Protein AF-0000000084341636 (afdb_homodimer)

Solvent-accessible surface area (backbone atoms only — not comparable to full-atom values): 17382 Å² total; per-residue (Å²): 127,76,69,75,41,79,41,68,61,58,56,62,26,44,69,12,47,54,37,17,48,53,16,35,51,41,24,74,75,69,64,48,57,44,67,53,34,44,51,48,32,39,53,54,23,51,49,64,70,45,59,73,85,56,40,53,41,34,34,30,27,45,88,88,36,81,36,29,36,34,31,28,32,58,41,64,91,89,33,83,44,26,29,28,52,42,69,72,46,62,36,81,90,48,58,94,72,56,51,68,58,53,50,50,50,53,45,52,50,48,40,55,73,69,61,38,80,42,73,44,73,79,72,71,70,81,49,60,76,53,49,60,61,38,46,76,70,68,53,72,91,82,78,85,71,81,66,77,77,67,74,74,127,128,75,70,73,40,77,39,67,62,59,56,62,26,47,69,14,48,53,38,16,49,53,16,35,51,40,25,74,75,69,65,47,57,44,67,53,36,44,51,48,32,39,52,56,25,52,49,66,69,44,59,72,86,56,40,52,41,36,34,29,27,44,87,88,37,80,36,30,35,32,30,29,32,58,42,62,91,88,35,86,46,26,29,28,52,42,68,72,46,62,38,79,90,48,56,93,72,57,52,67,57,53,50,51,52,53,44,52,51,48,42,55,72,67,60,37,78,43,73,44,73,79,73,69,70,82,48,59,75,54,49,60,63,38,47,77,70,68,53,71,92,82,78,84,70,79,69,77,78,68,74,75,127

Sequence (306 aa):
MGDVQIREWGAPGDLGWVLKSHGELYAAEYGFDHSFEQSVSRTIAGFAQADPARRRGWIAELDGRRIGSIACPPSDIGEDEVAQLRLLLLHPDARGIGLGGRLVDTCLAFARETGFRRIRLFTVDVLTAARALYERRGFTLTHQAPHAGSARRMGDVQIREWGAPGDLGWVLKSHGELYAAEYGFDHSFEQSVSRTIAGFAQADPARRRGWIAELDGRRIGSIACPPSDIGEDEVAQLRLLLLHPDARGIGLGGRLVDTCLAFARETGFRRIRLFTVDVLTAARALYERRGFTLTHQAPHAGSARR

InterPro domains:
  IPR000182 GNAT domain [PF00583] (46-139)
  IPR000182 GNAT domain [PS51186] (15-153)
  IPR016181 Acyl-CoA N-acyltransferase [SSF55729] (5-147)
  IPR050769 N-acetyltransferase, camello-type [PTHR13947] (26-147)

Organism: Pseudonocardia thermophila (NCBI:txid1848)

Foldseek 3Di:
DFDWDKDWDDDPCRLVCLLVCCQPVCCVPPVDHPVVSVVSVVVSVVQVPADPLAKIKIFTDGPNHTFWIWIWHADDPPQRLEIEIDSTDGHPVRPPPCVSLVRVVVNVVSSVVSRRPYYDYDDPPPPVVVVVSVVVVPDDDDDDDHPPPPPDD/DFDKDKDWDDDPCRLVCLLVCCQVVCCVPPVDHPVVSVVSVVVSVVLVVADPLAKIKIFTDGPNHTFWIWIWHADDPPQRLEIEIDSTDGHPVRPPPCVSLVRVVVNVVSSVVSRRPYYDYDDPVPPVVVVVSVVVVPDDDDDDDHPPPPPDD

Secondary structure (DSSP, 8-state):
-PPPEEEES-STTHHHHHHHHHHHHHHHHH---HHHHHHHHHHHHHHHHS-GGG-EEEEEEETTEEEEEEEEPBPSTT-TTEEEEEEEEE-GGGTTSSHHHHHHHHHHHHHHHHT-SEEEE---TT-HHHHHHHHTTT---------TT----/-PPPEEEES-STTHHHHHHHHHHHHHHHHH---HHHHHHHHHHHHHHHHS-GGG-EEEEEEETTEEEEEEEEPBPSTT-TTEEEEEEEEE-GGGTTSSHHHHHHHHHHHHHHHHT-SEEEE---TT-HHHHHHHHTTT---------TT----

pLDDT: mean 85.38, std 16.87, range [21.94, 98.5]

Structure (mmCIF, N/CA/C/O backbone):
data_AF-0000000084341636-model_v1
#
loop_
_entity.id
_entity.type
_entity.pdbx_description
1 polymer 'Acetyltransferase (GNAT) family protein'
#
loop_
_atom_site.group_PDB
_atom_site.id
_atom_site.type_symbol
_atom_site.label_atom_id
_atom_site.label_alt_id
_atom_site.label_comp_id
_atom_site.label_asym_id
_atom_site.label_entity_id
_atom_site.label_seq_id
_atom_site.pdbx_PDB_ins_code
_atom_site.Cartn_x
_atom_site.Cartn_y
_atom_site.Cartn_z
_atom_site.occupancy
_atom_site.B_iso_or_equiv
_atom_site.auth_seq_id
_atom_site.auth_comp_id
_atom_site.auth_asym_id
_atom_site.auth_atom_id
_atom_site.pdbx_PDB_model_num
ATOM 1 N N . MET A 1 1 ? 3.547 -28.578 12.609 1 48 1 MET A N 1
ATOM 2 C CA . MET A 1 1 ? 3.943 -27.594 11.602 1 48 1 MET A CA 1
ATOM 3 C C . MET A 1 1 ? 2.723 -26.953 10.961 1 48 1 MET A C 1
ATOM 5 O O . MET A 1 1 ? 1.869 -27.656 10.406 1 48 1 MET A O 1
ATOM 9 N N . GLY A 1 2 ? 2.178 -25.906 11.461 1 66.88 2 GLY A N 1
ATOM 10 C CA . GLY A 1 2 ? 0.819 -25.562 11.086 1 66.88 2 GLY A CA 1
ATOM 11 C C . GLY A 1 2 ? 0.628 -25.453 9.578 1 66.88 2 GLY A C 1
ATOM 12 O O . GLY A 1 2 ? 1.604 -25.391 8.828 1 66.88 2 GLY A O 1
ATOM 13 N N . ASP A 1 3 ? -0.397 -25.812 9.047 1 87.56 3 ASP A N 1
ATOM 14 C CA . ASP A 1 3 ? -0.676 -25.891 7.613 1 87.56 3 ASP A CA 1
ATOM 15 C C . ASP A 1 3 ? -0.861 -24.5 7.012 1 87.56 3 ASP A C 1
ATOM 17 O O . ASP A 1 3 ? -1.537 -23.656 7.598 1 87.56 3 ASP A O 1
ATOM 21 N N . VAL A 1 4 ? -0.028 -24.188 6 1 94 4 VAL A N 1
ATOM 22 C CA . VAL A 1 4 ? -0.153 -22.938 5.266 1 94 4 VAL A CA 1
ATOM 23 C C . VAL A 1 4 ? -1.518 -22.859 4.582 1 94 4 VAL A C 1
ATOM 25 O O . VAL A 1 4 ? -1.936 -23.828 3.926 1 94 4 VAL A O 1
ATOM 28 N N . GLN A 1 5 ? -2.268 -21.828 4.871 1 96.44 5 GLN A N 1
ATOM 29 C CA . GLN A 1 5 ? -3.549 -21.578 4.219 1 96.44 5 GLN A CA 1
ATOM 30 C C . GLN A 1 5 ? -3.426 -20.469 3.174 1 96.44 5 GLN A C 1
ATOM 32 O O . GLN A 1 5 ? -2.775 -19.453 3.416 1 96.44 5 GLN A O 1
ATOM 37 N N . ILE A 1 6 ? -3.945 -20.75 1.989 1 97.81 6 ILE A N 1
ATOM 38 C CA . ILE A 1 6 ? -4.031 -19.719 0.962 1 97.81 6 ILE A CA 1
ATOM 39 C C . ILE A 1 6 ? -5.457 -19.172 0.898 1 97.81 6 ILE A C 1
ATOM 41 O O . ILE A 1 6 ? -6.402 -19.906 0.618 1 97.81 6 ILE A O 1
ATOM 45 N N . ARG A 1 7 ? -5.629 -17.922 1.2 1 97.88 7 ARG A N 1
ATOM 46 C CA . ARG A 1 7 ? -6.941 -17.297 1.195 1 97.88 7 ARG A CA 1
ATOM 47 C C . ARG A 1 7 ? -6.945 -16.047 0.311 1 97.88 7 ARG A C 1
ATOM 49 O O . ARG A 1 7 ? -5.898 -15.438 0.091 1 97.88 7 ARG A O 1
ATOM 56 N N . GLU A 1 8 ? -8.109 -15.703 -0.148 1 97.25 8 GLU A N 1
ATOM 57 C CA . GLU A 1 8 ? -8.234 -14.453 -0.879 1 97.25 8 GLU A CA 1
ATOM 58 C C . GLU A 1 8 ? -8.008 -13.25 0.039 1 97.25 8 GLU A C 1
ATOM 60 O O . GLU A 1 8 ? -8.344 -13.297 1.224 1 97.25 8 GLU A O 1
ATOM 65 N N . TRP A 1 9 ? -7.395 -12.227 -0.579 1 93.31 9 TRP A N 1
ATOM 66 C CA . TRP A 1 9 ? -7.227 -11.039 0.257 1 93.31 9 TRP A CA 1
ATOM 67 C C . TRP A 1 9 ? -8.57 -10.383 0.544 1 93.31 9 TRP A C 1
ATOM 69 O O . TRP A 1 9 ? -9.461 -10.375 -0.31 1 93.31 9 TRP A O 1
ATOM 79 N N . GLY A 1 10 ? -8.68 -9.844 1.823 1 92.56 10 GLY A N 1
ATOM 80 C CA . GLY A 1 10 ? -9.922 -9.227 2.271 1 92.56 10 GLY A CA 1
ATOM 81 C C . GLY A 1 10 ? -9.883 -8.812 3.73 1 92.56 10 GLY A C 1
ATOM 82 O O . GLY A 1 10 ? -10.727 -8.031 4.18 1 92.56 10 GLY A O 1
ATOM 83 N N . ALA A 1 11 ? -8.922 -9.328 4.434 1 95.81 11 ALA A N 1
ATOM 84 C CA . ALA A 1 11 ? -8.773 -8.93 5.828 1 95.81 11 ALA A CA 1
ATOM 85 C C . ALA A 1 11 ? -8.086 -7.566 5.934 1 95.81 11 ALA A C 1
ATOM 87 O O . ALA A 1 11 ? -7.203 -7.246 5.133 1 95.81 11 ALA A O 1
ATOM 88 N N . PRO A 1 12 ? -8.438 -6.844 6.922 1 96.88 12 PRO A N 1
ATOM 89 C CA . PRO A 1 12 ? -7.75 -5.566 7.129 1 96.88 12 PRO A CA 1
ATOM 90 C C . PRO A 1 12 ? -6.234 -5.727 7.223 1 96.88 12 PRO A C 1
ATOM 92 O O . PRO A 1 12 ? -5.742 -6.574 7.969 1 96.88 12 PRO A O 1
ATOM 95 N N . GLY A 1 13 ? -5.539 -4.93 6.453 1 97.75 13 GLY A N 1
ATOM 96 C CA . GLY A 1 13 ? -4.086 -4.945 6.504 1 97.75 13 GLY A CA 1
ATOM 97 C C . GLY A 1 13 ? -3.463 -5.809 5.422 1 97.75 13 GLY A C 1
ATOM 98 O O . GLY A 1 13 ? -2.25 -5.762 5.207 1 97.75 13 GLY A O 1
ATOM 99 N N . ASP A 1 14 ? -4.277 -6.613 4.699 1 98.19 14 ASP A N 1
ATOM 100 C CA . ASP A 1 14 ? -3.736 -7.5 3.674 1 98.19 14 ASP A CA 1
ATOM 101 C C . ASP A 1 14 ? -2.98 -6.707 2.609 1 98.19 14 ASP A C 1
ATOM 103 O O . ASP A 1 14 ? -1.831 -7.023 2.293 1 98.19 14 ASP A O 1
ATOM 107 N N . LEU A 1 15 ? -3.584 -5.699 2.039 1 98.19 15 LEU A N 1
ATOM 108 C CA . LEU A 1 15 ? -2.951 -4.922 0.978 1 98.19 15 LEU A CA 1
ATOM 109 C C . LEU A 1 15 ? -1.724 -4.184 1.5 1 98.19 15 LEU A C 1
ATOM 111 O O . LEU A 1 15 ? -0.696 -4.125 0.821 1 98.19 15 LEU A O 1
ATOM 115 N N . GLY A 1 16 ? -1.852 -3.652 2.682 1 98.44 16 GLY A N 1
ATOM 116 C CA . GLY A 1 16 ? -0.717 -2.982 3.297 1 98.44 16 GLY A CA 1
ATOM 117 C C . GLY A 1 16 ? 0.457 -3.91 3.553 1 98.44 16 GLY A C 1
ATOM 118 O O . GLY A 1 16 ? 1.613 -3.518 3.385 1 98.44 16 GLY A O 1
ATOM 119 N N . TRP A 1 17 ? 0.15 -5.09 3.992 1 98.38 17 TRP A N 1
ATOM 120 C CA . TRP A 1 17 ? 1.213 -6.066 4.207 1 98.38 17 TRP A CA 1
ATOM 121 C C . TRP A 1 17 ? 1.932 -6.383 2.898 1 98.38 17 TRP A C 1
ATOM 123 O O . TRP A 1 17 ? 3.16 -6.488 2.867 1 98.38 17 TRP A O 1
ATOM 133 N N . VAL A 1 18 ? 1.17 -6.559 1.854 1 98.06 18 VAL A N 1
ATOM 134 C CA . VAL A 1 18 ? 1.749 -6.844 0.545 1 98.06 18 VAL A CA 1
ATOM 135 C C . VAL A 1 18 ? 2.684 -5.707 0.135 1 98.06 18 VAL A C 1
ATOM 137 O O . VAL A 1 18 ? 3.834 -5.945 -0.243 1 98.06 18 VAL A O 1
ATOM 140 N N . LEU A 1 19 ? 2.201 -4.535 0.244 1 98.44 19 LEU A N 1
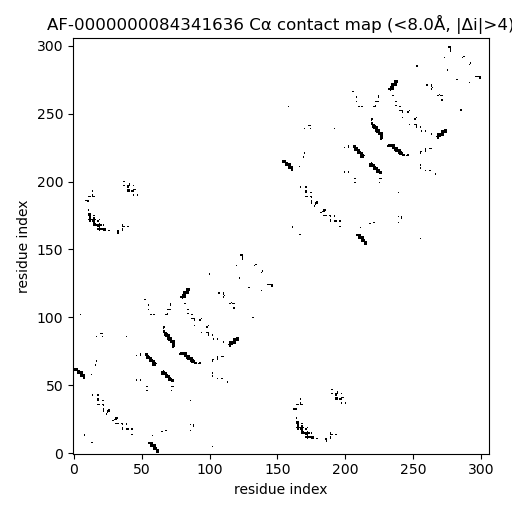ATOM 141 C CA . LEU A 1 19 ? 2.982 -3.369 -0.159 1 98.44 19 LEU A CA 1
ATOM 142 C C . LEU A 1 19 ? 4.23 -3.23 0.705 1 98.44 19 LEU A C 1
ATOM 144 O O . LEU A 1 19 ? 5.336 -3.066 0.183 1 98.44 19 LEU A O 1
ATOM 148 N N . LYS A 1 20 ? 4.086 -3.34 1.976 1 98.5 20 LYS A N 1
ATOM 149 C CA . LYS A 1 20 ? 5.18 -3.174 2.924 1 98.5 20 LYS A CA 1
ATOM 150 C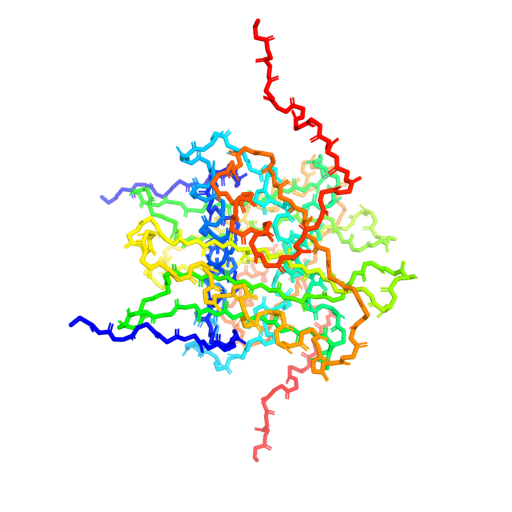 C . LYS A 1 20 ? 6.25 -4.246 2.727 1 98.5 20 LYS A C 1
ATOM 152 O O . LYS A 1 20 ? 7.441 -3.943 2.705 1 98.5 20 LYS A O 1
ATOM 157 N N . SER A 1 21 ? 5.781 -5.453 2.613 1 97.5 21 SER A N 1
ATOM 158 C CA . SER A 1 21 ? 6.707 -6.566 2.459 1 97.5 21 SER A CA 1
ATOM 159 C C . SER A 1 21 ? 7.5 -6.453 1.162 1 97.5 21 SER A C 1
ATOM 161 O O . SER A 1 21 ? 8.703 -6.723 1.139 1 97.5 21 SER A O 1
ATOM 163 N N . HIS A 1 22 ? 6.859 -6.078 0.054 1 96.06 22 HIS A N 1
ATOM 164 C CA . HIS A 1 22 ? 7.586 -5.855 -1.19 1 96.06 22 HIS A CA 1
ATOM 165 C C . HIS A 1 22 ? 8.633 -4.758 -1.029 1 96.06 22 HIS A C 1
ATOM 167 O O . HIS A 1 22 ? 9.781 -4.922 -1.447 1 96.06 22 HIS A O 1
ATOM 173 N N . GLY A 1 23 ? 8.219 -3.652 -0.422 1 96.5 23 GLY A N 1
ATOM 174 C CA . GLY A 1 23 ? 9.156 -2.561 -0.221 1 96.5 23 GLY A CA 1
ATOM 175 C C . GLY A 1 23 ? 10.359 -2.951 0.622 1 96.5 23 GLY A C 1
ATOM 176 O O . GLY A 1 23 ? 11.5 -2.66 0.259 1 96.5 23 GLY A O 1
ATOM 177 N N . GLU A 1 24 ? 10.141 -3.633 1.692 1 97.31 24 GLU A N 1
ATOM 178 C CA . GLU A 1 24 ? 11.188 -3.932 2.66 1 97.31 24 GLU A CA 1
ATOM 179 C C . GLU A 1 24 ? 12.094 -5.055 2.164 1 97.31 24 GLU A C 1
ATOM 181 O O . GLU A 1 24 ? 13.32 -4.945 2.227 1 97.31 24 GLU A O 1
ATOM 186 N N . LEU A 1 25 ? 11.523 -6.121 1.682 1 94.31 25 LEU A N 1
ATOM 187 C CA . LEU A 1 25 ? 12.312 -7.289 1.312 1 94.31 25 LEU A CA 1
ATOM 188 C C . LEU A 1 25 ? 13.133 -7.012 0.056 1 94.31 25 LEU A C 1
ATOM 190 O O . LEU A 1 25 ? 14.289 -7.426 -0.039 1 94.31 25 LEU A O 1
ATOM 194 N N . TYR A 1 26 ? 12.531 -6.305 -0.942 1 92.38 26 TYR A N 1
ATOM 195 C CA . TYR A 1 26 ? 13.258 -6.008 -2.17 1 92.38 26 TYR A CA 1
ATOM 196 C C . TYR A 1 26 ? 14.375 -5.004 -1.913 1 92.38 26 TYR A C 1
ATOM 198 O O . TYR A 1 26 ? 15.43 -5.059 -2.555 1 92.38 26 TYR A O 1
ATOM 206 N N . ALA A 1 27 ? 14.156 -4.125 -0.97 1 94.69 27 ALA A N 1
ATOM 207 C CA . ALA A 1 27 ? 15.242 -3.229 -0.564 1 94.69 27 ALA A CA 1
ATOM 208 C C . ALA A 1 27 ? 16.359 -3.998 0.135 1 94.69 27 ALA A C 1
ATOM 210 O O . ALA A 1 27 ? 17.531 -3.836 -0.198 1 94.69 27 ALA A O 1
ATOM 211 N N . ALA A 1 28 ? 16.031 -4.832 1.049 1 94.62 28 ALA A N 1
ATOM 212 C CA . ALA A 1 28 ? 17 -5.562 1.859 1 94.62 28 ALA A CA 1
ATOM 213 C C . ALA A 1 28 ? 17.781 -6.555 1.01 1 94.62 28 ALA A C 1
ATOM 215 O O . ALA A 1 28 ? 19 -6.727 1.206 1 94.62 28 ALA A O 1
ATOM 216 N N . GLU A 1 29 ? 17.125 -7.156 0.051 1 90.5 29 GLU A N 1
ATOM 217 C CA . GLU A 1 29 ? 17.734 -8.273 -0.661 1 90.5 29 GLU A CA 1
ATOM 218 C C . GLU A 1 29 ? 18.328 -7.824 -1.992 1 90.5 29 GLU A C 1
ATOM 220 O O . GLU A 1 29 ? 19.312 -8.398 -2.465 1 90.5 29 GLU A O 1
ATOM 225 N N . TYR A 1 30 ? 17.703 -6.719 -2.588 1 88.25 30 TYR A N 1
ATOM 226 C CA . TYR A 1 30 ? 18.125 -6.379 -3.943 1 88.25 30 TYR A CA 1
ATOM 227 C C . TYR A 1 30 ? 18.531 -4.914 -4.039 1 88.25 30 TYR A C 1
ATOM 229 O O . TYR A 1 30 ? 18.969 -4.453 -5.098 1 88.25 30 TYR A O 1
ATOM 237 N N . GLY A 1 31 ? 18.344 -4.156 -2.994 1 91.69 31 GLY A N 1
ATOM 238 C CA . GLY A 1 31 ? 18.797 -2.773 -2.959 1 91.69 31 GLY A CA 1
ATOM 239 C C . GLY A 1 31 ? 17.844 -1.823 -3.672 1 91.69 31 GLY A C 1
ATOM 240 O O . GLY A 1 31 ? 18.234 -0.715 -4.043 1 91.69 31 GLY A O 1
ATOM 241 N N . PHE A 1 32 ? 16.625 -2.256 -3.875 1 90.31 32 PHE A N 1
ATOM 242 C CA . PHE A 1 32 ? 15.641 -1.393 -4.52 1 90.31 32 PHE A CA 1
ATOM 243 C C . PHE A 1 32 ? 15.258 -0.231 -3.607 1 90.31 32 PHE A C 1
ATOM 245 O O . PHE A 1 32 ? 15.297 -0.359 -2.381 1 90.31 32 PHE A O 1
ATOM 252 N N . ASP A 1 33 ? 14.906 0.815 -4.234 1 90.81 33 ASP A N 1
ATOM 253 C CA . ASP A 1 33 ? 14.633 2.012 -3.447 1 90.81 33 ASP A CA 1
ATOM 254 C C . ASP A 1 33 ? 13.133 2.275 -3.361 1 90.81 33 ASP A C 1
ATOM 256 O O . ASP A 1 33 ? 12.32 1.414 -3.715 1 90.81 33 ASP A O 1
ATOM 260 N N . HIS A 1 34 ? 12.82 3.4 -2.947 1 91.81 34 HIS A N 1
ATOM 261 C CA . HIS A 1 34 ? 11.445 3.795 -2.658 1 91.81 34 HIS A CA 1
ATOM 262 C C . HIS A 1 34 ? 10.602 3.814 -3.928 1 91.81 34 HIS A C 1
ATOM 264 O O . HIS A 1 34 ? 9.375 3.658 -3.867 1 91.81 34 HIS A O 1
ATOM 270 N N . SER A 1 35 ? 11.242 4.035 -5.035 1 91.75 35 SER A N 1
ATOM 271 C CA . SER A 1 35 ? 10.5 4.086 -6.289 1 91.75 35 SER A CA 1
ATOM 272 C C . SER A 1 35 ? 9.883 2.73 -6.621 1 91.75 35 SER A C 1
ATOM 274 O O . SER A 1 35 ? 8.812 2.66 -7.227 1 91.75 35 SER A O 1
ATOM 276 N N . PHE A 1 36 ? 10.539 1.713 -6.168 1 93.12 36 PHE A N 1
ATOM 277 C CA . PHE A 1 36 ? 9.984 0.381 -6.375 1 93.12 36 PHE A CA 1
ATOM 278 C C . PHE A 1 36 ? 8.695 0.204 -5.582 1 93.12 36 PHE A C 1
ATOM 280 O O . PHE A 1 36 ? 7.688 -0.259 -6.121 1 93.12 36 PHE A O 1
ATOM 287 N N . GLU A 1 37 ? 8.711 0.549 -4.32 1 96.19 37 GLU A N 1
ATOM 288 C CA . GLU A 1 37 ? 7.523 0.46 -3.479 1 96.19 37 GLU A CA 1
ATOM 289 C C . GLU A 1 37 ? 6.383 1.303 -4.043 1 96.19 37 GLU A C 1
ATOM 291 O O . GLU A 1 37 ? 5.219 0.898 -3.992 1 96.19 37 GLU A O 1
ATOM 296 N N . GLN A 1 38 ? 6.723 2.406 -4.637 1 95.44 38 GLN A N 1
ATOM 297 C CA . GLN A 1 38 ? 5.723 3.23 -5.305 1 95.44 38 GLN A CA 1
ATOM 298 C C . GLN A 1 38 ? 5.105 2.492 -6.488 1 95.44 38 GLN A C 1
ATOM 300 O O . GLN A 1 38 ? 3.895 2.566 -6.711 1 95.44 38 GLN A O 1
ATOM 305 N N . SER A 1 39 ? 5.98 1.829 -7.219 1 93.94 39 SER A N 1
ATOM 306 C CA . SER A 1 39 ? 5.477 1.072 -8.359 1 93.94 39 SER A CA 1
ATOM 307 C C . SER A 1 39 ? 4.543 -0.048 -7.91 1 93.94 39 SER A C 1
ATOM 309 O O . SER A 1 39 ? 3.541 -0.329 -8.57 1 93.94 39 SER A O 1
ATOM 311 N N . VAL A 1 40 ? 4.828 -0.649 -6.793 1 95.5 40 VAL A N 1
ATOM 312 C CA . VAL A 1 40 ? 3.982 -1.695 -6.23 1 95.5 40 VAL A CA 1
ATOM 313 C C . VAL A 1 40 ? 2.639 -1.103 -5.805 1 95.5 40 VAL A C 1
ATOM 315 O O . VAL A 1 40 ? 1.591 -1.719 -6.008 1 95.5 40 VAL A O 1
ATOM 318 N N . SER A 1 41 ? 2.67 0.063 -5.23 1 97.25 41 SER A N 1
ATOM 319 C CA . SER A 1 41 ? 1.428 0.718 -4.832 1 97.25 41 SER A CA 1
ATOM 320 C C . SER A 1 41 ? 0.517 0.946 -6.035 1 97.25 41 SER A C 1
ATOM 322 O O . SER A 1 41 ? -0.704 0.813 -5.93 1 97.25 41 SER A O 1
ATOM 324 N N . ARG A 1 42 ? 1.09 1.279 -7.156 1 94.5 42 ARG A N 1
ATOM 325 C CA . ARG A 1 42 ? 0.31 1.47 -8.375 1 94.5 42 ARG A CA 1
ATOM 326 C C . ARG A 1 42 ? -0.323 0.16 -8.828 1 94.5 42 ARG A C 1
ATOM 328 O O . ARG A 1 42 ? -1.468 0.143 -9.289 1 94.5 42 ARG A O 1
ATOM 335 N N . THR A 1 43 ? 0.451 -0.865 -8.711 1 93.75 43 THR A N 1
ATOM 336 C CA . THR A 1 43 ? -0.067 -2.18 -9.078 1 93.75 43 THR A CA 1
ATOM 337 C C . THR A 1 43 ? -1.254 -2.555 -8.188 1 93.75 43 THR A C 1
ATOM 339 O O . THR A 1 43 ? -2.281 -3.02 -8.688 1 93.75 43 THR A O 1
ATOM 342 N N . ILE A 1 44 ? -1.166 -2.309 -6.918 1 96.62 44 ILE A N 1
ATOM 343 C CA . ILE A 1 44 ? -2.225 -2.623 -5.965 1 96.62 44 ILE A CA 1
ATOM 344 C C . ILE A 1 44 ? -3.457 -1.775 -6.262 1 96.62 44 ILE A C 1
ATOM 346 O O . ILE A 1 44 ? -4.582 -2.279 -6.25 1 96.62 44 ILE A O 1
ATOM 350 N N . ALA A 1 45 ? -3.281 -0.521 -6.543 1 95.19 45 ALA A N 1
ATOM 351 C CA . ALA A 1 45 ? -4.391 0.371 -6.863 1 95.19 45 ALA A CA 1
ATOM 352 C C . ALA A 1 45 ? -5.082 -0.057 -8.156 1 95.19 45 ALA A C 1
ATOM 354 O O . ALA A 1 45 ? -6.312 -0.029 -8.25 1 95.19 45 ALA A O 1
ATOM 355 N N . GLY A 1 46 ? -4.297 -0.371 -9.133 1 92.88 46 GLY A N 1
ATOM 356 C CA . GLY A 1 46 ? -4.852 -0.863 -10.383 1 92.88 46 GLY A CA 1
ATOM 357 C C . GLY A 1 46 ? -5.676 -2.125 -10.219 1 92.88 46 GLY A C 1
ATOM 358 O O . GLY A 1 46 ? -6.738 -2.266 -10.828 1 92.88 46 GLY A O 1
ATOM 359 N N . PHE A 1 47 ? -5.18 -2.984 -9.406 1 93.06 47 PHE A N 1
ATOM 360 C CA . PHE A 1 47 ? -5.906 -4.203 -9.07 1 93.06 47 PHE A CA 1
ATOM 361 C C . PHE A 1 47 ? -7.273 -3.875 -8.484 1 93.06 47 PHE A C 1
ATOM 363 O O . PHE A 1 47 ? -8.281 -4.477 -8.859 1 93.06 47 PHE A O 1
ATOM 370 N N . ALA A 1 48 ? -7.301 -2.914 -7.598 1 90.69 48 ALA A N 1
ATOM 371 C CA . ALA A 1 48 ? -8.531 -2.549 -6.898 1 90.69 48 ALA A CA 1
ATOM 372 C C . ALA A 1 48 ? -9.539 -1.927 -7.859 1 90.69 48 ALA A C 1
ATOM 374 O O . ALA A 1 48 ? -10.75 -1.961 -7.605 1 90.69 48 ALA A O 1
ATOM 375 N N . GLN A 1 49 ? -9.086 -1.43 -8.922 1 90.81 49 GLN A N 1
ATOM 376 C CA . GLN A 1 49 ? -9.961 -0.742 -9.875 1 90.81 49 GLN A CA 1
ATOM 377 C C . GLN A 1 49 ? -10.508 -1.71 -10.914 1 90.81 49 GLN A C 1
ATOM 379 O O . GLN A 1 49 ? -11.492 -1.405 -11.594 1 90.81 49 GLN A O 1
ATOM 384 N N . ALA A 1 50 ? -9.867 -2.811 -11.086 1 92 50 ALA A N 1
ATOM 385 C CA . ALA A 1 50 ? -10.266 -3.787 -12.094 1 92 50 ALA A CA 1
ATOM 386 C C . ALA A 1 50 ? -11.602 -4.434 -11.734 1 92 50 ALA A C 1
ATOM 388 O O . ALA A 1 50 ? -12.031 -4.371 -10.578 1 92 50 ALA A O 1
ATOM 389 N N . ASP A 1 51 ? -12.266 -5.008 -12.695 1 92.38 51 ASP A N 1
ATOM 390 C CA . ASP A 1 51 ? -13.516 -5.746 -12.5 1 92.38 51 ASP A CA 1
ATOM 391 C C . ASP A 1 51 ? -13.352 -6.828 -11.438 1 92.38 51 ASP A C 1
ATOM 393 O O . ASP A 1 51 ? -12.516 -7.723 -11.578 1 92.38 51 ASP A O 1
ATOM 397 N N . PRO A 1 52 ? -14.156 -6.719 -10.398 1 92.75 52 PRO A N 1
ATOM 398 C CA . PRO A 1 52 ? -14.008 -7.68 -9.297 1 92.75 52 PRO A CA 1
ATOM 399 C C . PRO A 1 52 ? -14.211 -9.125 -9.75 1 92.75 52 PRO A C 1
ATOM 401 O O . PRO A 1 52 ? -13.719 -10.055 -9.102 1 92.75 52 PRO A O 1
ATOM 404 N N . ALA A 1 53 ? -14.875 -9.32 -10.805 1 94.25 53 ALA A N 1
ATOM 405 C CA . ALA A 1 53 ? -15.102 -10.672 -11.32 1 94.25 53 ALA A CA 1
ATOM 406 C C . ALA A 1 53 ? -13.867 -11.188 -12.055 1 94.25 53 ALA A C 1
ATOM 408 O O . ALA A 1 53 ? -13.758 -12.391 -12.32 1 94.25 53 ALA A O 1
ATOM 409 N N . ARG A 1 54 ? -12.992 -10.32 -12.367 1 95 54 ARG A N 1
ATOM 410 C CA . ARG A 1 54 ? -11.891 -10.711 -13.242 1 95 54 ARG A CA 1
ATOM 411 C C . ARG A 1 54 ? -10.547 -10.516 -12.547 1 95 54 ARG A C 1
ATOM 413 O O . ARG A 1 54 ? -9.5 -10.477 -13.203 1 95 54 ARG A O 1
ATOM 420 N N . ARG A 1 55 ? -10.586 -10.281 -11.281 1 95.44 55 ARG A N 1
ATOM 421 C CA . ARG A 1 55 ? -9.359 -10.141 -10.5 1 95.44 55 ARG A CA 1
ATOM 422 C C . ARG A 1 55 ? -9.453 -10.898 -9.188 1 95.44 55 ARG A C 1
ATOM 424 O O . ARG A 1 55 ? -10.523 -10.977 -8.578 1 95.44 55 ARG A O 1
ATOM 431 N N . ARG A 1 56 ? -8.297 -11.508 -8.781 1 97.25 56 ARG A N 1
ATOM 432 C CA . ARG A 1 56 ? -8.219 -12.141 -7.469 1 97.25 56 ARG A CA 1
ATOM 433 C C . ARG A 1 56 ? -6.805 -12.055 -6.906 1 97.25 56 ARG A C 1
ATOM 435 O O . ARG A 1 56 ? -5.828 -12.102 -7.656 1 97.25 56 ARG A O 1
ATOM 442 N N . GLY A 1 57 ? -6.707 -11.789 -5.691 1 97.75 57 GLY A N 1
ATOM 443 C CA . GLY A 1 57 ? -5.457 -11.844 -4.949 1 97.75 57 GLY A CA 1
ATOM 444 C C . GLY A 1 57 ? -5.512 -12.781 -3.758 1 97.75 57 GLY A C 1
ATOM 445 O O . GLY A 1 57 ? -6.582 -13.008 -3.186 1 97.75 57 GLY A O 1
ATOM 446 N N . TRP A 1 58 ? -4.371 -13.297 -3.375 1 98.38 58 TRP A N 1
ATOM 447 C CA . TRP A 1 58 ? -4.332 -14.273 -2.293 1 98.38 58 TRP A CA 1
ATOM 448 C C . TRP A 1 58 ? -3.217 -13.953 -1.307 1 98.38 58 TRP A C 1
ATOM 450 O O . TRP A 1 58 ? -2.178 -13.406 -1.69 1 98.38 58 TRP A O 1
ATOM 460 N N . ILE A 1 59 ? -3.438 -14.305 -0.083 1 98.25 59 ILE A N 1
ATOM 461 C CA . ILE A 1 59 ? -2.453 -14.32 0.993 1 98.25 59 ILE A CA 1
ATOM 462 C C . ILE A 1 59 ? -2.225 -15.758 1.46 1 98.25 59 ILE A C 1
ATOM 464 O O . ILE A 1 59 ? -3.18 -16.5 1.684 1 98.25 59 ILE A O 1
ATOM 468 N N . ALA A 1 60 ? -0.979 -16.172 1.465 1 97.88 60 ALA A N 1
ATOM 469 C CA . ALA A 1 60 ? -0.615 -17.375 2.213 1 97.88 60 ALA A CA 1
ATOM 470 C C . ALA A 1 60 ? -0.378 -17.047 3.686 1 97.88 60 ALA A C 1
ATOM 472 O O . ALA A 1 60 ? 0.366 -16.125 4.012 1 97.88 60 ALA A O 1
ATOM 473 N N . GLU A 1 61 ? -1.013 -17.781 4.52 1 96.88 61 GLU A N 1
ATOM 474 C CA . GLU A 1 61 ? -0.967 -17.516 5.953 1 96.88 61 GLU A CA 1
ATOM 475 C C . GLU A 1 61 ? -0.566 -18.766 6.73 1 96.88 61 GLU A C 1
ATOM 477 O O . GLU A 1 61 ? -1.009 -19.875 6.406 1 96.88 61 GLU A O 1
ATOM 482 N N . LEU A 1 62 ? 0.312 -18.625 7.676 1 95.5 62 LEU A N 1
ATOM 483 C CA . LEU A 1 62 ? 0.707 -19.672 8.617 1 95.5 62 LEU A CA 1
ATOM 484 C C . LEU A 1 62 ? 0.478 -19.219 10.055 1 95.5 62 LEU A C 1
ATOM 486 O O . LEU A 1 62 ? 1.131 -18.281 10.531 1 95.5 62 LEU A O 1
ATOM 490 N N . ASP A 1 63 ? -0.452 -19.828 10.734 1 92.06 63 ASP A N 1
ATOM 491 C CA . ASP A 1 63 ? -0.768 -19.516 12.125 1 92.06 63 ASP A CA 1
ATOM 492 C C . ASP A 1 63 ? -1.082 -18.031 12.312 1 92.06 63 ASP A C 1
ATOM 494 O O . ASP A 1 63 ? -0.551 -17.391 13.219 1 92.06 63 ASP A O 1
ATOM 498 N N . GLY A 1 64 ? -1.839 -17.5 11.359 1 91.31 64 GLY A N 1
ATOM 499 C CA . GLY A 1 64 ? -2.291 -16.125 11.461 1 91.31 64 GLY A CA 1
ATOM 500 C C . GLY A 1 64 ? -1.281 -15.133 10.922 1 91.31 64 GLY A C 1
ATOM 501 O O . GLY A 1 64 ? -1.555 -13.93 10.875 1 91.31 64 GLY A O 1
ATOM 502 N N . ARG A 1 65 ? -0.131 -15.641 10.5 1 95.38 65 ARG A N 1
ATOM 503 C CA . ARG A 1 65 ? 0.921 -14.781 9.961 1 95.38 65 ARG A CA 1
ATOM 504 C C . ARG A 1 65 ? 0.931 -14.812 8.438 1 95.38 65 ARG A C 1
ATOM 506 O O . ARG A 1 65 ? 0.961 -15.891 7.836 1 95.38 65 ARG A O 1
ATOM 513 N N . ARG A 1 66 ? 0.892 -13.664 7.863 1 97.94 66 ARG A N 1
ATOM 514 C CA . ARG A 1 66 ? 1.017 -13.594 6.41 1 97.94 66 ARG A CA 1
ATOM 515 C C . ARG A 1 66 ? 2.436 -13.938 5.965 1 97.94 66 ARG A C 1
ATOM 517 O O . ARG A 1 66 ? 3.402 -13.352 6.457 1 97.94 66 ARG A O 1
ATOM 524 N N . ILE A 1 67 ? 2.559 -14.875 4.992 1 97.56 67 ILE A N 1
ATOM 525 C CA . ILE A 1 67 ? 3.906 -15.32 4.656 1 97.56 67 ILE A CA 1
ATOM 526 C C . ILE A 1 67 ? 4.074 -15.344 3.137 1 97.56 67 ILE A C 1
ATOM 528 O O . ILE A 1 67 ? 5.117 -15.766 2.629 1 97.56 67 ILE A O 1
ATOM 532 N N . GLY A 1 68 ? 3.115 -14.961 2.387 1 96.56 68 GLY A N 1
ATOM 533 C CA . GLY A 1 68 ? 3.221 -14.891 0.938 1 96.56 68 GLY A CA 1
ATOM 534 C C . GLY A 1 68 ? 2.018 -14.242 0.281 1 96.56 68 GLY A C 1
ATOM 535 O O . GLY A 1 68 ? 0.959 -14.117 0.9 1 96.56 68 GLY A O 1
ATOM 536 N N . SER A 1 69 ? 2.201 -13.836 -0.925 1 97.44 69 SER A N 1
ATOM 537 C CA . SER A 1 69 ? 1.121 -13.188 -1.662 1 97.44 69 SER A CA 1
ATOM 538 C C . SER A 1 69 ? 1.231 -13.461 -3.158 1 97.44 69 SER A C 1
ATOM 540 O O . SER A 1 69 ? 2.293 -13.852 -3.646 1 97.44 69 SER A O 1
ATOM 542 N N . ILE A 1 70 ? 0.124 -13.289 -3.854 1 95.38 70 ILE A N 1
ATOM 543 C CA . ILE A 1 70 ? 0.071 -13.289 -5.312 1 95.38 70 ILE A CA 1
ATOM 544 C C . ILE A 1 70 ? -1.232 -12.641 -5.777 1 95.38 70 ILE A C 1
ATOM 546 O O . ILE A 1 70 ? -2.213 -12.594 -5.031 1 95.38 70 ILE A O 1
ATOM 550 N N . ALA A 1 71 ? -1.231 -12.109 -6.969 1 96.5 71 ALA A N 1
ATOM 551 C CA . ALA A 1 71 ? -2.441 -11.516 -7.531 1 96.5 71 ALA A CA 1
ATOM 552 C C . ALA A 1 71 ? -2.562 -11.82 -9.023 1 96.5 71 ALA A C 1
ATOM 554 O O . ALA A 1 71 ? -1.556 -12.023 -9.703 1 96.5 71 ALA A O 1
ATOM 555 N N . CYS A 1 72 ? -3.781 -11.844 -9.469 1 94.56 72 CYS A N 1
ATOM 556 C CA . CYS A 1 72 ? -4.109 -12.086 -10.867 1 94.56 72 CYS A CA 1
ATOM 557 C C . CYS A 1 72 ? -5.086 -11.047 -11.391 1 94.56 72 CYS A C 1
ATOM 559 O O . CYS A 1 72 ? -6.289 -11.305 -11.484 1 94.56 72 CYS A O 1
ATOM 561 N N . PRO A 1 73 ? -4.617 -9.898 -11.711 1 93.88 73 PRO A N 1
ATOM 562 C CA . PRO A 1 73 ? -5.453 -8.898 -12.391 1 93.88 73 PRO A CA 1
ATOM 563 C C . PRO A 1 73 ? -5.523 -9.117 -13.898 1 93.88 73 PRO A C 1
ATOM 565 O O . PRO A 1 73 ? -4.707 -9.859 -14.461 1 93.88 73 PRO A O 1
ATOM 568 N N . PRO A 1 74 ? -6.562 -8.453 -14.5 1 93.19 74 PRO A N 1
ATOM 569 C CA . PRO A 1 74 ? -6.492 -8.391 -15.961 1 93.19 74 PRO A CA 1
ATOM 570 C C . PRO A 1 74 ? -5.375 -7.48 -16.453 1 93.19 74 PRO A C 1
ATOM 572 O O . PRO A 1 74 ? -4.914 -6.605 -15.727 1 93.19 74 PRO A O 1
ATOM 575 N N . SER A 1 75 ? -4.855 -7.785 -17.609 1 87.5 75 SER A N 1
ATOM 576 C CA . SER A 1 75 ? -3.865 -6.91 -18.219 1 87.5 75 SER A CA 1
ATOM 577 C C . SER A 1 75 ? -4.484 -5.582 -18.641 1 87.5 75 SER A C 1
ATOM 579 O O . SER A 1 75 ? -5.684 -5.363 -18.453 1 87.5 75 SER A O 1
ATOM 581 N N . ASP A 1 76 ? -3.615 -4.578 -18.922 1 73 76 ASP A N 1
ATOM 582 C CA . ASP A 1 76 ? -4.043 -3.225 -19.266 1 73 76 ASP A CA 1
ATOM 583 C C . ASP A 1 76 ? -5.133 -3.248 -20.344 1 73 76 ASP A C 1
ATOM 585 O O . ASP A 1 76 ? -5.422 -4.297 -20.922 1 73 76 ASP A O 1
ATOM 589 N N . ILE A 1 77 ? -5.527 -2.104 -20.422 1 60.34 77 ILE A N 1
ATOM 590 C CA . ILE A 1 77 ? -6.637 -1.848 -21.344 1 60.34 77 ILE A CA 1
ATOM 591 C C . ILE A 1 77 ? -6.266 -2.326 -22.75 1 60.34 77 ILE A C 1
ATOM 593 O O . ILE A 1 77 ? -5.18 -2.029 -23.25 1 60.34 77 ILE A O 1
ATOM 597 N N . GLY A 1 78 ? -7.18 -3.066 -23.344 1 64.5 78 GLY A N 1
ATOM 598 C CA . GLY A 1 78 ? -7.059 -3.553 -24.703 1 64.5 78 GLY A CA 1
ATOM 599 C C . GLY A 1 78 ? -6.66 -5.016 -24.781 1 64.5 78 GLY A C 1
ATOM 600 O O . GLY A 1 78 ? -6.68 -5.609 -25.859 1 64.5 78 GLY A O 1
ATOM 601 N N . GLU A 1 79 ? -6.309 -5.484 -23.703 1 75.56 79 GLU A N 1
ATOM 602 C CA . GLU A 1 79 ? -5.973 -6.902 -23.656 1 75.56 79 GLU A CA 1
ATOM 603 C C . GLU A 1 79 ? -6.902 -7.656 -22.703 1 75.56 79 GLU A C 1
ATOM 605 O O . GLU A 1 79 ? -6.441 -8.391 -21.828 1 75.56 79 GLU A O 1
ATOM 610 N N . ASP A 1 80 ? -8.109 -7.617 -22.984 1 78.38 80 ASP A N 1
ATOM 611 C CA . ASP A 1 80 ? -9.148 -8.117 -22.094 1 78.38 80 ASP A CA 1
ATOM 612 C C . ASP A 1 80 ? -9.008 -9.617 -21.875 1 78.38 80 ASP A C 1
ATOM 614 O O . ASP A 1 80 ? -9.5 -10.156 -20.875 1 78.38 80 ASP A O 1
ATOM 618 N N . GLU A 1 81 ? -8.312 -10.273 -22.734 1 89.62 81 GLU A N 1
ATOM 619 C CA . GLU A 1 81 ? -8.242 -11.727 -22.641 1 89.62 81 GLU A CA 1
ATOM 620 C C . GLU A 1 81 ? -6.953 -12.172 -21.969 1 89.62 81 GLU A C 1
ATOM 622 O O . GLU A 1 81 ? -6.68 -13.375 -21.859 1 89.62 81 GLU A O 1
ATOM 627 N N . VAL A 1 82 ? -6.23 -11.195 -21.5 1 90.56 82 VAL A N 1
ATOM 628 C CA . VAL A 1 82 ? -4.934 -11.523 -20.922 1 90.56 82 VAL A CA 1
ATOM 629 C C . VAL A 1 82 ? -4.93 -11.156 -19.438 1 90.56 82 VAL A C 1
ATOM 631 O O . VAL A 1 82 ? -5.312 -10.047 -19.062 1 90.56 82 VAL A O 1
ATOM 634 N N . ALA A 1 83 ? -4.605 -12.117 -18.625 1 93.31 83 ALA A N 1
ATOM 635 C CA . ALA A 1 83 ? -4.371 -11.875 -17.203 1 93.31 83 ALA A CA 1
ATOM 636 C C . ALA A 1 83 ? -2.887 -11.656 -16.922 1 93.31 83 ALA A C 1
ATOM 638 O O . ALA A 1 83 ? -2.041 -11.898 -17.781 1 93.31 83 ALA A O 1
ATOM 639 N N . GLN A 1 84 ? -2.645 -11.148 -15.805 1 91.94 84 GLN A N 1
ATOM 640 C CA . GLN A 1 84 ? -1.272 -10.992 -15.336 1 91.94 84 GLN A CA 1
ATOM 641 C C . GLN A 1 84 ? -1.064 -11.695 -14 1 91.94 84 GLN A C 1
ATOM 643 O O . GLN A 1 84 ? -2.002 -11.828 -13.211 1 91.94 84 GLN A O 1
ATOM 648 N N . LEU A 1 85 ? 0.112 -12.219 -13.852 1 91.88 85 LEU A N 1
ATOM 649 C CA . LEU A 1 85 ? 0.561 -12.68 -12.539 1 91.88 85 LEU A CA 1
ATOM 650 C C . LEU A 1 85 ? 1.421 -11.617 -11.867 1 91.88 85 LEU A C 1
ATOM 652 O O . LEU A 1 85 ? 2.496 -11.273 -12.359 1 91.88 85 LEU A O 1
ATOM 656 N N . ARG A 1 86 ? 0.921 -11.109 -10.75 1 92.44 86 ARG A N 1
ATOM 657 C CA . ARG A 1 86 ? 1.578 -9.984 -10.086 1 92.44 86 ARG A CA 1
ATOM 658 C C . ARG A 1 86 ? 1.709 -10.242 -8.586 1 92.44 86 ARG A C 1
ATOM 660 O O . ARG A 1 86 ? 1.015 -11.094 -8.031 1 92.44 86 ARG A O 1
ATOM 667 N N . LEU A 1 87 ? 2.723 -9.547 -7.949 1 93.75 87 LEU A N 1
ATOM 668 C CA . LEU A 1 87 ? 2.865 -9.414 -6.504 1 93.75 87 LEU A CA 1
ATOM 669 C C . LEU A 1 87 ? 3.145 -10.766 -5.859 1 93.75 87 LEU A C 1
ATOM 671 O O . LEU A 1 87 ? 2.561 -11.102 -4.824 1 93.75 87 LEU A O 1
ATOM 675 N N . LEU A 1 88 ? 3.889 -11.562 -6.574 1 92.94 88 LEU A N 1
ATOM 676 C CA . LEU A 1 88 ? 4.371 -12.781 -5.938 1 92.94 88 LEU A CA 1
ATOM 677 C C . LEU A 1 88 ? 5.477 -12.477 -4.938 1 92.94 88 LEU A C 1
ATOM 679 O O . LEU A 1 88 ? 6.492 -11.875 -5.293 1 92.94 88 LEU A O 1
ATOM 683 N N . LEU A 1 89 ? 5.281 -12.797 -3.748 1 93.56 89 LEU A N 1
ATOM 684 C CA . LEU A 1 89 ? 6.266 -12.617 -2.686 1 93.56 89 LEU A CA 1
ATOM 685 C C . LEU A 1 89 ? 6.137 -13.711 -1.631 1 93.56 89 LEU A C 1
ATOM 687 O O . LEU A 1 89 ? 5.023 -14.07 -1.233 1 93.56 89 LEU A O 1
ATOM 691 N N . LEU A 1 90 ? 7.25 -14.211 -1.238 1 93.75 90 LEU A N 1
ATOM 692 C CA . LEU A 1 90 ? 7.316 -15.133 -0.108 1 93.75 90 LEU A CA 1
ATOM 693 C C . LEU A 1 90 ? 8.164 -14.547 1.018 1 93.75 90 LEU A C 1
ATOM 695 O O . LEU A 1 90 ? 9.258 -14.031 0.773 1 93.75 90 LEU A O 1
ATOM 699 N N . HIS A 1 91 ? 7.609 -14.586 2.188 1 94.5 91 HIS A N 1
ATOM 700 C CA . HIS A 1 91 ? 8.484 -14.344 3.33 1 94.5 91 HIS A CA 1
ATOM 701 C C . HIS A 1 91 ? 9.719 -15.242 3.277 1 94.5 91 HIS A C 1
ATOM 703 O O . HIS A 1 91 ? 9.625 -16.406 2.893 1 94.5 91 HIS A O 1
ATOM 709 N N . PRO A 1 92 ? 10.844 -14.742 3.703 1 92.81 92 PRO A N 1
ATOM 710 C CA . PRO A 1 92 ? 12.078 -15.523 3.633 1 92.81 92 PRO A CA 1
ATOM 711 C C . PRO A 1 92 ? 11.953 -16.875 4.328 1 92.81 92 PRO A C 1
ATOM 713 O O . PRO A 1 92 ? 12.453 -17.891 3.82 1 92.81 92 PRO A O 1
ATOM 716 N N . ASP A 1 93 ? 11.211 -16.922 5.391 1 91.38 93 ASP A N 1
ATOM 717 C CA . ASP A 1 93 ? 11.07 -18.141 6.172 1 91.38 93 ASP A CA 1
ATOM 718 C C . ASP A 1 93 ? 10.164 -19.141 5.457 1 91.38 93 ASP A C 1
ATOM 720 O O . ASP A 1 93 ? 10.094 -20.312 5.848 1 91.38 93 ASP A O 1
ATOM 724 N N . ALA A 1 94 ? 9.492 -18.703 4.406 1 91.88 94 ALA A N 1
ATOM 725 C CA . ALA A 1 94 ? 8.516 -19.547 3.736 1 91.88 94 ALA A CA 1
ATOM 726 C C . ALA A 1 94 ? 9.039 -20.031 2.383 1 91.88 94 ALA A C 1
ATOM 728 O O . ALA A 1 94 ? 8.297 -20.625 1.6 1 91.88 94 ALA A O 1
ATOM 729 N N . ARG A 1 95 ? 10.289 -19.844 2.139 1 88.62 95 ARG A N 1
ATOM 730 C CA . ARG A 1 95 ? 10.883 -20.219 0.859 1 88.62 95 ARG A CA 1
ATOM 731 C C . ARG A 1 95 ? 11.438 -21.641 0.908 1 88.62 95 ARG A C 1
ATOM 733 O O . ARG A 1 95 ? 11.695 -22.172 1.988 1 88.62 95 ARG A O 1
ATOM 740 N N . GLY A 1 96 ? 11.43 -22.234 -0.28 1 85.69 96 GLY A N 1
ATOM 741 C CA . GLY A 1 96 ? 12.047 -23.547 -0.388 1 85.69 96 GLY A CA 1
ATOM 742 C C . GLY A 1 96 ? 11.125 -24.688 0.029 1 85.69 96 GLY A C 1
ATOM 743 O O . GLY A 1 96 ? 11.555 -25.828 0.13 1 85.69 96 GLY A O 1
ATOM 744 N N . ILE A 1 97 ? 9.828 -24.391 0.241 1 87.25 97 ILE A N 1
ATOM 745 C CA . ILE A 1 97 ? 8.93 -25.438 0.71 1 87.25 97 ILE A CA 1
ATOM 746 C C . ILE A 1 97 ? 7.797 -25.625 -0.294 1 87.25 97 ILE A C 1
ATOM 748 O O . ILE A 1 97 ? 6.77 -26.234 0.031 1 87.25 97 ILE A O 1
ATOM 752 N N . GLY A 1 98 ? 7.977 -25 -1.442 1 89.12 98 GLY A N 1
ATOM 753 C CA . GLY A 1 98 ? 7.016 -25.234 -2.51 1 89.12 98 GLY A CA 1
ATOM 754 C C . GLY A 1 98 ? 5.852 -24.266 -2.492 1 89.12 98 GLY A C 1
ATOM 755 O O . GLY A 1 98 ? 4.961 -24.344 -3.342 1 89.12 98 GLY A O 1
ATOM 756 N N . LEU A 1 99 ? 5.785 -23.328 -1.6 1 92.56 99 LEU A N 1
ATOM 757 C CA . LEU A 1 99 ? 4.672 -22.406 -1.444 1 92.56 99 LEU A CA 1
ATOM 758 C C . LEU A 1 99 ? 4.531 -21.5 -2.672 1 92.56 99 LEU A C 1
ATOM 760 O O . LEU A 1 99 ? 3.418 -21.172 -3.082 1 92.56 99 LEU A O 1
ATOM 764 N N . GLY A 1 100 ? 5.664 -21.125 -3.264 1 90.69 100 GLY A N 1
ATOM 765 C CA . GLY A 1 100 ? 5.613 -20.344 -4.484 1 90.69 100 GLY A CA 1
ATOM 766 C C . GLY A 1 100 ? 4.867 -21.031 -5.609 1 90.69 100 GLY A C 1
ATOM 767 O O . GLY A 1 100 ? 4.035 -20.406 -6.277 1 90.69 100 GLY A O 1
ATOM 768 N N . GLY A 1 101 ? 5.195 -22.25 -5.715 1 90.06 101 GLY A N 1
ATOM 769 C CA . GLY A 1 101 ? 4.504 -23.031 -6.719 1 90.06 101 GLY A CA 1
ATOM 770 C C . GLY A 1 101 ? 3.01 -23.141 -6.477 1 90.06 101 GLY A C 1
ATOM 771 O O . GLY A 1 101 ? 2.213 -23.016 -7.406 1 90.06 101 GLY A O 1
ATOM 772 N N . ARG A 1 102 ? 2.619 -23.297 -5.258 1 94.44 102 ARG A N 1
ATOM 773 C CA . ARG A 1 102 ? 1.205 -23.391 -4.906 1 94.44 102 ARG A CA 1
ATOM 774 C C . ARG A 1 102 ? 0.476 -22.094 -5.215 1 94.44 102 ARG A C 1
ATOM 776 O O . ARG A 1 102 ? -0.663 -22.109 -5.684 1 94.44 102 ARG A O 1
ATOM 783 N N . LEU A 1 103 ? 1.074 -21.016 -4.938 1 94.69 103 LEU A N 1
ATOM 784 C CA . LEU A 1 103 ? 0.49 -19.703 -5.223 1 94.69 103 LEU A CA 1
ATOM 785 C C . LEU A 1 103 ? 0.323 -19.5 -6.723 1 94.69 103 LEU A C 1
ATOM 787 O O . LEU A 1 103 ? -0.727 -19.047 -7.18 1 94.69 103 LEU A O 1
ATOM 791 N N . VAL A 1 104 ? 1.323 -19.875 -7.469 1 92.31 104 VAL A N 1
ATOM 792 C CA . VAL A 1 104 ? 1.266 -19.734 -8.922 1 92.31 104 VAL A CA 1
ATOM 793 C C . VAL A 1 104 ? 0.154 -20.609 -9.477 1 92.31 104 VAL A C 1
ATOM 795 O O . VAL A 1 104 ? -0.632 -20.172 -10.32 1 92.31 104 VAL A O 1
ATOM 798 N N . ASP A 1 105 ? 0.045 -21.797 -8.969 1 94.88 105 ASP A N 1
ATOM 799 C CA . ASP A 1 105 ? -1.01 -22.703 -9.406 1 94.88 105 ASP A CA 1
ATOM 800 C C . ASP A 1 105 ? -2.391 -22.125 -9.117 1 94.88 105 ASP A C 1
ATOM 802 O O . ASP A 1 105 ? -3.314 -22.266 -9.922 1 94.88 105 ASP A O 1
ATOM 806 N N . THR A 1 106 ? -2.521 -21.5 -8 1 96.19 106 THR A N 1
ATOM 807 C CA . THR A 1 106 ? -3.775 -20.859 -7.621 1 96.19 106 THR A CA 1
ATOM 808 C C . THR A 1 106 ? -4.148 -19.766 -8.617 1 96.19 106 THR A C 1
ATOM 810 O O . THR A 1 106 ? -5.297 -19.688 -9.062 1 96.19 106 THR A O 1
ATOM 813 N N . CYS A 1 107 ? -3.205 -18.984 -8.992 1 94.31 107 CYS A N 1
ATOM 814 C CA . CYS A 1 107 ? -3.406 -17.922 -9.961 1 94.31 107 CYS A CA 1
ATOM 815 C C . CYS A 1 107 ? -3.803 -18.469 -11.32 1 94.31 107 CYS A C 1
ATOM 817 O O . CYS A 1 107 ? -4.727 -17.969 -11.961 1 94.31 107 CYS A O 1
ATOM 819 N N . LEU A 1 108 ? -3.119 -19.5 -11.734 1 93.81 108 LEU A N 1
ATOM 820 C CA . LEU A 1 108 ? -3.377 -20.109 -13.039 1 93.81 108 LEU A CA 1
ATOM 821 C C . LEU A 1 108 ? -4.77 -20.719 -13.086 1 93.81 108 LEU A C 1
ATOM 823 O O . LEU A 1 108 ? -5.469 -20.609 -14.094 1 93.81 108 LEU A O 1
ATOM 827 N N . ALA A 1 109 ? -5.148 -21.344 -12.008 1 96.06 109 ALA A N 1
ATOM 828 C CA . ALA A 1 109 ? -6.484 -21.922 -11.93 1 96.06 109 ALA A CA 1
ATOM 829 C C . ALA A 1 109 ? -7.562 -20.859 -12.07 1 96.06 109 ALA A C 1
ATOM 831 O O . ALA A 1 109 ? -8.531 -21.031 -12.812 1 96.06 109 ALA A O 1
ATOM 832 N N . PHE A 1 110 ? -7.426 -19.781 -11.453 1 97.44 110 PHE A N 1
ATOM 833 C CA . PHE A 1 110 ? -8.367 -18.672 -11.531 1 97.44 110 PHE A CA 1
ATOM 834 C C . PHE A 1 110 ? -8.445 -18.125 -12.953 1 97.44 110 PHE A C 1
ATOM 836 O O . PHE A 1 110 ? -9.531 -17.891 -13.477 1 97.44 110 PHE A O 1
ATOM 843 N N . ALA A 1 111 ? -7.211 -17.891 -13.492 1 93.69 111 ALA A N 1
ATOM 844 C CA . ALA A 1 111 ? -7.168 -17.344 -14.844 1 93.69 111 ALA A CA 1
ATOM 845 C C . ALA A 1 111 ? -7.941 -18.234 -15.812 1 93.69 111 ALA A C 1
ATOM 847 O O . ALA A 1 111 ? -8.711 -17.75 -16.641 1 93.69 111 ALA A O 1
ATOM 848 N N . ARG A 1 112 ? -7.797 -19.547 -15.703 1 93.38 112 ARG A N 1
ATOM 849 C CA . ARG A 1 112 ? -8.492 -20.5 -16.547 1 93.38 112 ARG A CA 1
ATOM 850 C C . ARG A 1 112 ? -9.992 -20.469 -16.312 1 93.38 112 ARG A C 1
ATOM 852 O O . ARG A 1 112 ? -10.781 -20.406 -17.25 1 93.38 112 ARG A O 1
ATOM 859 N N . GLU A 1 113 ? -10.336 -20.438 -15.07 1 96.19 113 GLU A N 1
ATOM 860 C CA . GLU A 1 113 ? -11.75 -20.469 -14.688 1 96.19 113 GLU A CA 1
ATOM 861 C C . GLU A 1 113 ? -12.477 -19.203 -15.133 1 96.19 113 GLU A C 1
ATOM 863 O O . GLU A 1 113 ? -13.664 -19.25 -15.453 1 96.19 113 GLU A O 1
ATOM 868 N N . THR A 1 114 ? -11.789 -18.094 -15.086 1 95 114 THR A N 1
ATOM 869 C CA . THR A 1 114 ? -12.375 -16.797 -15.422 1 95 114 THR A CA 1
ATOM 870 C C . THR A 1 114 ? -12.523 -16.656 -16.938 1 95 114 THR A C 1
ATOM 872 O O . THR A 1 114 ? -13.289 -15.805 -17.406 1 95 114 THR A O 1
ATOM 875 N N . GLY A 1 115 ? -11.703 -17.406 -17.719 1 93.06 115 GLY A N 1
ATOM 876 C CA . GLY A 1 115 ? -11.844 -17.391 -19.172 1 93.06 115 GLY A CA 1
ATOM 877 C C . GLY A 1 115 ? -10.75 -16.594 -19.859 1 93.06 115 GLY A C 1
ATOM 878 O O . GLY A 1 115 ? -10.883 -16.25 -21.031 1 93.06 115 GLY A O 1
ATOM 879 N N . PHE A 1 116 ? -9.719 -16.219 -19.141 1 92.5 116 PHE A N 1
ATOM 880 C CA . PHE A 1 116 ? -8.586 -15.578 -19.797 1 92.5 116 PHE A CA 1
ATOM 881 C C . PHE A 1 116 ? -7.91 -16.547 -20.766 1 92.5 116 PHE A C 1
ATOM 883 O O . PHE A 1 116 ? -7.77 -17.734 -20.469 1 92.5 116 PHE A O 1
ATOM 890 N N . ARG A 1 117 ? -7.453 -16.031 -21.859 1 89.44 117 ARG A N 1
ATOM 891 C CA . ARG A 1 117 ? -6.828 -16.875 -22.875 1 89.44 117 ARG A CA 1
ATOM 892 C C . ARG A 1 117 ? -5.328 -17 -22.625 1 89.44 117 ARG A C 1
ATOM 894 O O . ARG A 1 117 ? -4.719 -18 -23 1 89.44 117 ARG A O 1
ATOM 901 N N . ARG A 1 118 ? -4.789 -15.961 -21.984 1 89 118 ARG A N 1
ATOM 902 C CA . ARG A 1 118 ? -3.355 -15.906 -21.719 1 89 118 ARG A CA 1
ATOM 903 C C . ARG A 1 118 ? -3.07 -15.25 -20.375 1 89 118 ARG A C 1
ATOM 905 O O . ARG A 1 118 ? -3.887 -14.477 -19.875 1 89 118 ARG A O 1
ATOM 912 N N . ILE A 1 119 ? -1.989 -15.688 -19.812 1 89 119 ILE A N 1
ATOM 913 C CA . ILE A 1 119 ? -1.49 -15.039 -18.609 1 89 119 ILE A CA 1
ATOM 914 C C . ILE A 1 119 ? -0.029 -14.641 -18.797 1 89 119 ILE A C 1
ATOM 916 O O . ILE A 1 119 ? 0.762 -15.414 -19.359 1 89 119 ILE A O 1
ATOM 920 N N . ARG A 1 120 ? 0.24 -13.414 -18.391 1 87.12 120 ARG A N 1
ATOM 921 C CA . ARG A 1 120 ? 1.584 -12.867 -18.547 1 87.12 120 ARG A CA 1
ATOM 922 C C . ARG A 1 120 ? 2.244 -12.641 -17.188 1 87.12 120 ARG A C 1
ATOM 924 O O . ARG A 1 120 ? 1.567 -12.32 -16.219 1 87.12 120 ARG A O 1
ATOM 931 N N . LEU A 1 121 ? 3.465 -12.906 -17.188 1 83.38 121 LEU A N 1
ATOM 932 C CA . LEU A 1 121 ? 4.309 -12.688 -16.016 1 83.38 121 LEU A CA 1
ATOM 933 C C . LEU A 1 121 ? 5.41 -11.68 -16.312 1 83.38 121 LEU A C 1
ATOM 935 O O . LEU A 1 121 ? 6.051 -11.75 -17.359 1 83.38 121 LEU A O 1
ATOM 939 N N . PHE A 1 122 ? 5.445 -10.562 -15.523 1 69.44 122 PHE A N 1
ATOM 940 C CA . PHE A 1 122 ? 6.555 -9.625 -15.625 1 69.44 122 PHE A CA 1
ATOM 941 C C . PHE A 1 122 ? 7.473 -9.742 -14.406 1 69.44 122 PHE A C 1
ATOM 943 O O . PHE A 1 122 ? 7.055 -9.461 -13.281 1 69.44 122 PHE A O 1
ATOM 950 N N . THR A 1 123 ? 8.594 -10.516 -14.516 1 65.12 123 THR A N 1
ATOM 951 C CA . THR A 1 123 ? 9.523 -10.727 -13.414 1 65.12 123 THR A CA 1
ATOM 952 C C . THR A 1 123 ? 10.664 -9.719 -13.469 1 65.12 123 THR A C 1
ATOM 954 O O . THR A 1 123 ? 11.031 -9.242 -14.547 1 65.12 123 THR A O 1
ATOM 957 N N . VAL A 1 124 ? 10.891 -9.023 -12.359 1 56.75 124 VAL A N 1
ATOM 958 C CA . VAL A 1 124 ? 12.148 -8.281 -12.305 1 56.75 124 VAL A CA 1
ATOM 959 C C . VAL A 1 124 ? 13.32 -9.25 -12.438 1 56.75 124 VAL A C 1
ATOM 961 O O . VAL A 1 124 ? 13.266 -10.383 -11.945 1 56.75 124 VAL A O 1
ATOM 964 N N . ASP A 1 125 ? 13.992 -9.25 -13.469 1 51 125 ASP A N 1
ATOM 965 C CA . ASP A 1 125 ? 15.109 -10.062 -13.938 1 51 125 ASP A CA 1
ATOM 966 C C . ASP A 1 125 ? 15.891 -10.648 -12.758 1 51 125 ASP A C 1
ATOM 968 O O . ASP A 1 125 ? 16.453 -11.734 -12.867 1 51 125 ASP A O 1
ATOM 972 N N . VAL A 1 126 ? 15.945 -10 -11.703 1 47.5 126 VAL A N 1
ATOM 973 C CA . VAL A 1 126 ? 16.969 -10.453 -10.766 1 47.5 126 VAL A CA 1
ATOM 974 C C . VAL A 1 126 ? 16.547 -11.789 -10.156 1 47.5 126 VAL A C 1
ATOM 976 O O . VAL A 1 126 ? 17.359 -12.469 -9.516 1 47.5 126 VAL A O 1
ATOM 979 N N . LEU A 1 127 ? 15.32 -12.203 -10.328 1 55.69 127 LEU A N 1
ATOM 980 C CA . LEU A 1 127 ? 15.133 -13.375 -9.484 1 55.69 127 LEU A CA 1
ATOM 981 C C . LEU A 1 127 ? 15.109 -14.648 -10.32 1 55.69 127 LEU A C 1
ATOM 983 O O . LEU A 1 127 ? 14.055 -15.07 -10.789 1 55.69 127 LEU A O 1
ATOM 987 N N . THR A 1 128 ? 16.328 -15.078 -10.797 1 54.47 128 THR A N 1
ATOM 988 C CA . THR A 1 128 ? 16.594 -16.312 -11.539 1 54.47 128 THR A CA 1
ATOM 989 C C . THR A 1 128 ? 15.758 -17.453 -10.984 1 54.47 128 THR A C 1
ATOM 991 O O . THR A 1 128 ? 15.25 -18.281 -11.742 1 54.47 128 THR A O 1
ATOM 994 N N . ALA A 1 129 ? 15.75 -17.531 -9.695 1 56.78 129 ALA A N 1
ATOM 995 C CA . ALA A 1 129 ? 15.039 -18.641 -9.078 1 56.78 129 ALA A CA 1
ATOM 996 C C . ALA A 1 129 ? 13.562 -18.641 -9.461 1 56.78 129 ALA A C 1
ATOM 998 O O . ALA A 1 129 ? 12.969 -19.688 -9.672 1 56.78 129 ALA A O 1
ATOM 999 N N . ALA A 1 130 ? 13.109 -17.547 -9.844 1 66.06 130 ALA A N 1
ATOM 1000 C CA . ALA A 1 130 ? 11.695 -17.438 -10.195 1 66.06 130 ALA A CA 1
ATOM 1001 C C . ALA A 1 130 ? 11.453 -17.891 -11.633 1 66.06 130 ALA A C 1
ATOM 1003 O O . ALA A 1 130 ? 10.414 -18.484 -11.945 1 66.06 130 ALA A O 1
ATOM 1004 N N . ARG A 1 131 ? 12.516 -17.875 -12.344 1 69.69 131 ARG A N 1
ATOM 1005 C CA . ARG A 1 131 ? 12.352 -18.25 -13.742 1 69.69 131 ARG A CA 1
ATOM 1006 C C . ARG A 1 131 ? 12.047 -19.734 -13.883 1 69.69 131 ARG A C 1
ATOM 1008 O O . ARG A 1 131 ? 11.164 -20.125 -14.656 1 69.69 131 ARG A O 1
ATOM 1015 N N . ALA A 1 132 ? 12.766 -20.531 -13.211 1 72.12 132 ALA A N 1
ATOM 1016 C CA . ALA A 1 132 ? 12.57 -21.984 -13.289 1 72.12 132 ALA A CA 1
ATOM 1017 C C . ALA A 1 132 ? 11.156 -22.359 -12.859 1 72.12 132 ALA A C 1
ATOM 1019 O O . ALA A 1 132 ? 10.539 -23.266 -13.445 1 72.12 132 ALA A O 1
ATOM 1020 N N . LEU A 1 133 ? 10.656 -21.734 -11.906 1 77.12 133 LEU A N 1
ATOM 1021 C CA . LEU A 1 133 ? 9.312 -21.969 -11.391 1 77.12 133 LEU A CA 1
ATOM 1022 C C . LEU A 1 133 ? 8.266 -21.719 -12.477 1 77.12 133 LEU A C 1
ATOM 1024 O O . LEU A 1 133 ? 7.34 -22.516 -12.648 1 77.12 133 LEU A O 1
ATOM 1028 N N . TYR A 1 134 ? 8.5 -20.766 -13.305 1 80.75 134 TYR A N 1
ATOM 1029 C CA . TYR A 1 134 ? 7.52 -20.359 -14.312 1 80.75 134 TYR A CA 1
ATOM 1030 C C . TYR A 1 134 ? 7.637 -21.234 -15.562 1 80.75 134 TYR A C 1
ATOM 1032 O O . TYR A 1 134 ? 6.625 -21.609 -16.156 1 80.75 134 TYR A O 1
ATOM 1040 N N . GLU A 1 135 ? 8.875 -21.562 -15.867 1 77.81 135 GLU A N 1
ATOM 1041 C CA . GLU A 1 135 ? 9.094 -22.422 -17.031 1 77.81 135 GLU A CA 1
ATOM 1042 C C . GLU A 1 135 ? 8.445 -23.781 -16.844 1 77.81 135 GLU A C 1
ATOM 1044 O O . GLU A 1 135 ? 7.855 -24.328 -17.781 1 77.81 135 GLU A O 1
ATOM 1049 N N . ARG A 1 136 ? 8.477 -24.25 -15.695 1 80.19 136 ARG A N 1
ATOM 1050 C CA . ARG A 1 136 ? 7.891 -25.547 -15.391 1 80.19 136 ARG A CA 1
ATOM 1051 C C . ARG A 1 136 ? 6.367 -25.484 -15.484 1 80.19 136 ARG A C 1
ATOM 1053 O O . ARG A 1 136 ? 5.715 -26.516 -15.625 1 80.19 136 ARG A O 1
ATOM 1060 N N . ARG A 1 137 ? 5.82 -24.391 -15.523 1 82.62 137 ARG A N 1
ATOM 1061 C CA . ARG A 1 137 ? 4.371 -24.234 -15.547 1 82.62 137 ARG A CA 1
ATOM 1062 C C . ARG A 1 137 ? 3.902 -23.656 -16.875 1 82.62 137 ARG A C 1
ATOM 1064 O O . ARG A 1 137 ? 2.797 -23.125 -16.984 1 82.62 137 ARG A O 1
ATOM 1071 N N . GLY A 1 138 ? 4.816 -23.734 -17.797 1 79.06 138 GLY A N 1
ATOM 1072 C CA . GLY A 1 138 ? 4.414 -23.5 -19.172 1 79.06 138 GLY A CA 1
ATOM 1073 C C . GLY A 1 138 ? 4.617 -22.062 -19.609 1 79.06 138 GLY A C 1
ATOM 1074 O O . GLY A 1 138 ? 4.203 -21.672 -20.703 1 79.06 138 GLY A O 1
ATOM 1075 N N . PHE A 1 139 ? 5.203 -21.25 -18.781 1 79.81 139 PHE A N 1
ATOM 1076 C CA . PHE A 1 139 ? 5.496 -19.891 -19.219 1 79.81 139 PHE A CA 1
ATOM 1077 C C . PHE A 1 139 ? 6.629 -19.875 -20.234 1 79.81 139 PHE A C 1
ATOM 1079 O O . PHE A 1 139 ? 7.578 -20.656 -20.125 1 79.81 139 PHE A O 1
ATOM 1086 N N . THR A 1 140 ? 6.391 -19.062 -21.234 1 76.81 140 THR A N 1
ATOM 1087 C CA . THR A 1 140 ? 7.434 -18.844 -22.234 1 76.81 140 THR A CA 1
ATOM 1088 C C . THR A 1 140 ? 7.961 -17.406 -22.156 1 76.81 140 THR A C 1
ATOM 1090 O O . THR A 1 140 ? 7.184 -16.469 -22.062 1 76.81 140 THR A O 1
ATOM 1093 N N . LEU A 1 141 ? 9.266 -17.281 -22.109 1 67.38 141 LEU A N 1
ATOM 1094 C CA . LEU A 1 141 ? 9.883 -15.961 -22.094 1 67.38 141 LEU A CA 1
ATOM 1095 C C . LEU A 1 141 ? 9.641 -15.227 -23.406 1 67.38 141 LEU A C 1
ATOM 1097 O O . LEU A 1 141 ? 9.961 -15.742 -24.484 1 67.38 141 LEU A O 1
ATOM 1101 N N . THR A 1 142 ? 8.93 -14.141 -23.281 1 72.19 142 THR A N 1
ATOM 1102 C CA . THR A 1 142 ? 8.609 -13.445 -24.516 1 72.19 142 THR A CA 1
ATOM 1103 C C . THR A 1 142 ? 9.375 -12.125 -24.609 1 72.19 142 THR A C 1
ATOM 1105 O O . THR A 1 142 ? 9.586 -11.602 -25.703 1 72.19 142 THR A O 1
ATOM 1108 N N . HIS A 1 143 ? 9.672 -11.445 -23.594 1 65.19 143 HIS A N 1
ATOM 1109 C CA . HIS A 1 143 ? 10.398 -10.18 -23.578 1 65.19 143 HIS A CA 1
ATOM 1110 C C . HIS A 1 143 ? 11.266 -10.07 -22.328 1 65.19 143 HIS A C 1
ATOM 1112 O O . HIS A 1 143 ? 10.875 -10.523 -21.25 1 65.19 143 HIS A O 1
ATOM 1118 N N . GLN A 1 144 ? 12.578 -9.766 -22.625 1 60.91 144 GLN A N 1
ATOM 1119 C CA . GLN A 1 144 ? 13.484 -9.508 -21.5 1 60.91 144 GLN A CA 1
ATOM 1120 C C . GLN A 1 144 ? 14.031 -8.086 -21.547 1 60.91 144 GLN A C 1
ATOM 1122 O O . GLN A 1 144 ? 14.453 -7.617 -22.609 1 60.91 144 GLN A O 1
ATOM 1127 N N . ALA A 1 145 ? 13.516 -7.309 -20.578 1 56.69 145 ALA A N 1
ATOM 1128 C CA . ALA A 1 145 ? 14.164 -5.996 -20.547 1 56.69 145 ALA A CA 1
ATOM 1129 C C . ALA A 1 145 ? 15.164 -5.902 -19.406 1 56.69 145 ALA A C 1
ATOM 1131 O O . ALA A 1 145 ? 14.953 -6.473 -18.328 1 56.69 145 ALA A O 1
ATOM 1132 N N . PRO A 1 146 ? 16.406 -5.406 -19.781 1 51.53 146 PRO A N 1
ATOM 1133 C CA . PRO A 1 146 ? 17.453 -5.234 -18.766 1 51.53 146 PRO A CA 1
ATOM 1134 C C . PRO A 1 146 ? 17.016 -4.305 -17.641 1 51.53 146 PRO A C 1
ATOM 1136 O O . PRO A 1 146 ? 16.219 -3.391 -17.859 1 51.53 146 PRO A O 1
ATOM 1139 N N . HIS A 1 147 ? 16.859 -4.723 -16.562 1 49.72 147 HIS A N 1
ATOM 1140 C CA . HIS A 1 147 ? 16.609 -3.801 -15.461 1 49.72 147 HIS A CA 1
ATOM 1141 C C . HIS A 1 147 ? 17.672 -2.713 -15.398 1 49.72 147 HIS A C 1
ATOM 1143 O O . HIS A 1 147 ? 18.875 -3.004 -15.461 1 49.72 147 HIS A O 1
ATOM 1149 N N . ALA A 1 148 ? 17.484 -1.502 -15.805 1 39.19 148 ALA A N 1
ATOM 1150 C CA . ALA A 1 148 ? 18.438 -0.398 -15.789 1 39.19 148 ALA A CA 1
ATOM 1151 C C . ALA A 1 148 ? 19.219 -0.372 -14.477 1 39.19 148 ALA A C 1
ATOM 1153 O O . ALA A 1 148 ? 20.109 0.458 -14.297 1 39.19 148 ALA A O 1
ATOM 1154 N N . GLY A 1 149 ? 18.719 -0.745 -13.391 1 36.56 149 GLY A N 1
ATOM 1155 C CA . GLY A 1 149 ? 19.484 -0.359 -12.203 1 36.56 149 GLY A CA 1
ATOM 1156 C C . GLY A 1 149 ? 20.828 -1.052 -12.109 1 36.56 149 GLY A C 1
ATOM 1157 O O . GLY A 1 149 ? 21.484 -1.005 -11.062 1 36.56 149 GLY A O 1
ATOM 1158 N N . SER A 1 150 ? 21.125 -2.105 -12.82 1 33.28 150 SER A N 1
ATOM 1159 C CA . SER A 1 150 ? 22.469 -2.557 -12.469 1 33.28 150 SER A CA 1
ATOM 1160 C C . SER A 1 150 ? 23.531 -1.686 -13.133 1 33.28 150 SER A C 1
ATOM 1162 O O . SER A 1 150 ? 23.609 -1.615 -14.359 1 33.28 150 SER A O 1
ATOM 1164 N N . ALA A 1 151 ? 23.953 -0.523 -12.555 1 28.88 151 ALA A N 1
ATOM 1165 C CA . ALA A 1 151 ? 25.203 0.147 -12.93 1 28.88 151 ALA A CA 1
ATOM 1166 C C . ALA A 1 151 ? 26.344 -0.855 -13.062 1 28.88 151 ALA A C 1
ATOM 1168 O O . ALA A 1 151 ? 26.609 -1.636 -12.148 1 28.88 151 ALA A O 1
ATOM 1169 N N . ARG A 1 152 ? 26.391 -1.374 -14.203 1 23.45 152 ARG A N 1
ATOM 1170 C CA . ARG A 1 152 ? 27.672 -2.02 -14.5 1 23.45 152 ARG A CA 1
ATOM 1171 C C . ARG A 1 152 ? 28.828 -1.046 -14.32 1 23.45 152 ARG A C 1
ATOM 1173 O O . ARG A 1 152 ? 28.797 0.069 -14.844 1 23.45 152 ARG A O 1
ATOM 1180 N N . ARG A 1 153 ? 29.547 -1.269 -13.078 1 21.94 153 ARG A N 1
ATOM 1181 C CA . ARG A 1 153 ? 30.922 -0.812 -13.258 1 21.94 153 ARG A CA 1
ATOM 1182 C C . ARG A 1 153 ? 31.625 -1.6 -14.367 1 21.94 153 ARG A C 1
ATOM 1184 O O . ARG A 1 153 ? 31.375 -2.795 -14.531 1 21.94 153 ARG A O 1
ATOM 1191 N N . MET B 1 1 ? 12.258 9.609 27.25 1 47.81 1 MET B N 1
ATOM 1192 C CA . MET B 1 1 ? 11.102 9.516 26.359 1 47.81 1 MET B CA 1
ATOM 1193 C C . MET B 1 1 ? 11.492 9.852 24.922 1 47.81 1 MET B C 1
ATOM 1195 O O . MET B 1 1 ? 12.031 10.93 24.656 1 47.81 1 MET B O 1
ATOM 1199 N N . GLY B 1 2 ? 11.906 8.953 24.109 1 66.94 2 GLY B N 1
ATOM 1200 C CA . GLY B 1 2 ? 12.633 9.336 22.906 1 66.94 2 GLY B CA 1
ATOM 1201 C C . GLY B 1 2 ? 11.883 10.352 22.062 1 66.94 2 GLY B C 1
ATOM 1202 O O . GLY B 1 2 ? 10.688 10.562 22.25 1 66.94 2 GLY B O 1
ATOM 1203 N N . ASP B 1 3 ? 12.453 11.242 21.469 1 87.56 3 ASP B N 1
ATOM 1204 C CA . ASP B 1 3 ? 11.867 12.359 20.734 1 87.56 3 ASP B CA 1
ATOM 1205 C C . ASP B 1 3 ? 11.281 11.883 19.406 1 87.56 3 ASP B C 1
ATOM 1207 O O . ASP B 1 3 ? 11.906 11.102 18.688 1 87.56 3 ASP B O 1
ATOM 1211 N N . VAL B 1 4 ? 9.977 12.133 19.203 1 94.06 4 VAL B N 1
ATOM 1212 C CA . VAL B 1 4 ? 9.305 11.828 17.953 1 94.06 4 VAL B CA 1
ATOM 1213 C C . VAL B 1 4 ? 9.945 12.617 16.812 1 94.06 4 VAL B C 1
ATOM 1215 O O . VAL B 1 4 ? 10.164 13.828 16.938 1 94.06 4 VAL B O 1
ATOM 1218 N N . GLN B 1 5 ? 10.398 11.93 15.805 1 96.44 5 GLN B N 1
ATOM 1219 C CA . GLN B 1 5 ? 10.945 12.555 14.602 1 96.44 5 GLN B CA 1
ATOM 1220 C C . GLN B 1 5 ? 9.945 12.492 13.453 1 96.44 5 GLN B C 1
ATOM 1222 O O . GLN B 1 5 ? 9.297 11.461 13.242 1 96.44 5 GLN B O 1
ATOM 1227 N N . ILE B 1 6 ? 9.734 13.625 12.812 1 97.81 6 ILE B N 1
ATOM 1228 C CA . ILE B 1 6 ? 8.93 13.656 11.602 1 97.81 6 ILE B CA 1
ATOM 1229 C C . ILE B 1 6 ? 9.844 13.719 10.375 1 97.81 6 ILE B C 1
ATOM 1231 O O . ILE B 1 6 ? 10.609 14.672 10.211 1 97.81 6 ILE B O 1
ATOM 1235 N N . ARG B 1 7 ? 9.812 12.719 9.555 1 97.94 7 ARG B N 1
ATOM 1236 C CA . ARG B 1 7 ? 10.648 12.656 8.359 1 97.94 7 ARG B CA 1
ATOM 1237 C C . ARG B 1 7 ? 9.805 12.43 7.113 1 97.94 7 ARG B C 1
ATOM 1239 O O . ARG B 1 7 ? 8.703 11.883 7.195 1 97.94 7 ARG B O 1
ATOM 1246 N N . GLU B 1 8 ? 10.344 12.836 6.008 1 97.31 8 GLU B N 1
ATOM 1247 C CA . GLU B 1 8 ? 9.68 12.523 4.746 1 97.31 8 GLU B CA 1
ATOM 1248 C C . GLU B 1 8 ? 9.703 11.023 4.469 1 97.31 8 GLU B C 1
ATOM 1250 O O . GLU B 1 8 ? 10.656 10.336 4.84 1 97.31 8 GLU B O 1
ATOM 1255 N N . TRP B 1 9 ? 8.602 10.578 3.855 1 93.69 9 TRP B N 1
ATOM 1256 C CA . TRP B 1 9 ? 8.641 9.156 3.529 1 93.69 9 TRP B CA 1
ATOM 1257 C C . TRP B 1 9 ? 9.648 8.875 2.422 1 93.69 9 TRP B C 1
ATOM 1259 O O . TRP B 1 9 ? 9.844 9.703 1.526 1 93.69 9 TRP B O 1
ATOM 1269 N N . GLY B 1 10 ? 10.305 7.641 2.543 1 92.81 10 GLY B N 1
ATOM 1270 C CA . GLY B 1 10 ? 11.344 7.25 1.61 1 92.81 10 GLY B CA 1
ATOM 1271 C C . GLY B 1 10 ? 12.047 5.965 2.002 1 92.81 10 GLY B C 1
ATOM 1272 O O . GLY B 1 10 ? 12.734 5.352 1.183 1 92.81 10 GLY B O 1
ATOM 1273 N N . ALA B 1 11 ? 11.859 5.582 3.223 1 95.94 11 ALA B N 1
ATOM 1274 C CA . ALA B 1 11 ? 12.438 4.316 3.662 1 95.94 11 ALA B CA 1
ATOM 1275 C C . ALA B 1 11 ? 11.602 3.135 3.176 1 95.94 11 ALA B C 1
ATOM 1277 O O . ALA B 1 11 ? 10.375 3.227 3.102 1 95.94 11 ALA B O 1
ATOM 1278 N N . PRO B 1 12 ? 12.234 2.062 2.93 1 96.94 12 PRO B N 1
ATOM 1279 C CA . PRO B 1 12 ? 11.484 0.868 2.549 1 96.94 12 PRO B CA 1
ATOM 1280 C C . PRO B 1 12 ? 10.406 0.5 3.568 1 96.94 12 PRO B C 1
ATOM 1282 O O . PRO B 1 12 ? 10.68 0.439 4.77 1 96.94 12 PRO B O 1
ATOM 1285 N N . GLY B 1 13 ? 9.219 0.299 3.068 1 97.81 13 GLY B N 1
ATOM 1286 C CA . GLY B 1 13 ? 8.125 -0.118 3.934 1 97.81 13 GLY B CA 1
ATOM 1287 C C . GLY B 1 13 ? 7.258 1.037 4.398 1 97.81 13 GLY B C 1
ATOM 1288 O O . GLY B 1 13 ? 6.188 0.825 4.973 1 97.81 13 GLY B O 1
ATOM 1289 N N . ASP B 1 14 ? 7.699 2.297 4.164 1 98.19 14 ASP B N 1
ATOM 1290 C CA . ASP B 1 14 ? 6.934 3.451 4.625 1 98.19 14 ASP B CA 1
ATOM 1291 C C . ASP B 1 14 ? 5.523 3.443 4.039 1 98.19 14 ASP B C 1
ATOM 1293 O O . ASP B 1 14 ? 4.539 3.561 4.773 1 98.19 14 ASP B O 1
ATOM 1297 N N . LEU B 1 15 ? 5.387 3.316 2.744 1 98.19 15 LEU B N 1
ATOM 1298 C CA . LEU B 1 15 ? 4.078 3.354 2.1 1 98.19 15 LEU B CA 1
ATOM 1299 C C . LEU B 1 15 ? 3.229 2.162 2.529 1 98.19 15 LEU B C 1
ATOM 1301 O O . LEU B 1 15 ? 2.029 2.309 2.775 1 98.19 15 LEU B O 1
ATOM 1305 N N . GLY B 1 16 ? 3.857 1.025 2.621 1 98.44 16 GLY B N 1
ATOM 1306 C CA . GLY B 1 16 ? 3.15 -0.156 3.088 1 98.44 16 GLY B CA 1
ATOM 1307 C C . GLY B 1 16 ? 2.646 -0.025 4.512 1 98.44 16 GLY B C 1
ATOM 1308 O O . GLY B 1 16 ? 1.552 -0.492 4.832 1 98.44 16 GLY B O 1
ATOM 1309 N N . TRP B 1 17 ? 3.465 0.552 5.344 1 98.38 17 TRP B N 1
ATOM 1310 C CA . TRP B 1 17 ? 3.031 0.776 6.719 1 98.38 17 TRP B CA 1
ATOM 1311 C C . TRP B 1 17 ? 1.813 1.691 6.766 1 98.38 17 TRP B C 1
ATOM 1313 O O . TRP B 1 17 ? 0.875 1.449 7.527 1 98.38 17 TRP B O 1
ATOM 1323 N N . VAL B 1 18 ? 1.846 2.734 5.98 1 98 18 VAL B N 1
ATOM 1324 C CA . VAL B 1 18 ? 0.725 3.666 5.926 1 98 18 VAL B CA 1
ATOM 1325 C C . VAL B 1 18 ? -0.541 2.928 5.496 1 98 18 VAL B C 1
ATOM 1327 O O . VAL B 1 18 ? -1.581 3.035 6.148 1 98 18 VAL B O 1
ATOM 1330 N N . LEU B 1 19 ? -0.421 2.199 4.457 1 98.44 19 LEU B N 1
ATOM 1331 C CA . LEU B 1 19 ? -1.571 1.476 3.926 1 98.44 19 LEU B CA 1
ATOM 1332 C C . LEU B 1 19 ? -2.082 0.45 4.934 1 98.44 19 LEU B C 1
ATOM 1334 O O . LEU B 1 19 ? -3.279 0.401 5.227 1 98.44 19 LEU B O 1
ATOM 1338 N N . LYS B 1 20 ? -1.205 -0.307 5.496 1 98.5 20 LYS B N 1
ATOM 1339 C CA . LYS B 1 20 ? -1.555 -1.366 6.438 1 98.5 20 LYS B CA 1
ATOM 1340 C C . LYS B 1 20 ? -2.203 -0.793 7.695 1 98.5 20 LYS B C 1
ATOM 1342 O O . LYS B 1 20 ? -3.219 -1.308 8.164 1 98.5 20 LYS B O 1
ATOM 1347 N N . SER B 1 21 ? -1.583 0.223 8.203 1 97.5 21 SER B N 1
ATOM 1348 C CA . SER B 1 21 ? -2.084 0.835 9.43 1 97.5 21 SER B CA 1
ATOM 1349 C C . SER B 1 21 ? -3.477 1.425 9.227 1 97.5 21 SER B C 1
ATOM 1351 O O . SER B 1 21 ? -4.344 1.301 10.094 1 97.5 21 SER B O 1
ATOM 1353 N N . HIS B 1 22 ? -3.717 2.1 8.109 1 96 22 HIS B N 1
ATOM 1354 C CA . HIS B 1 22 ? -5.055 2.604 7.812 1 96 22 HIS B CA 1
ATOM 1355 C C . HIS B 1 22 ? -6.066 1.467 7.73 1 96 22 HIS B C 1
ATOM 1357 O O . HIS B 1 22 ? -7.152 1.554 8.312 1 96 22 HIS B O 1
ATOM 1363 N N . GLY B 1 23 ? -5.703 0.415 7.008 1 96.5 23 GLY B N 1
ATOM 1364 C CA . GLY B 1 23 ? -6.609 -0.716 6.887 1 96.5 23 GLY B CA 1
ATOM 1365 C C . GLY B 1 23 ? -6.949 -1.352 8.227 1 96.5 23 GLY B C 1
ATOM 1366 O O . GLY B 1 23 ? -8.117 -1.607 8.516 1 96.5 23 GLY B O 1
ATOM 1367 N N . GLU B 1 24 ? -5.973 -1.569 9.039 1 97.31 24 GLU B N 1
ATOM 1368 C CA . GLU B 1 24 ? -6.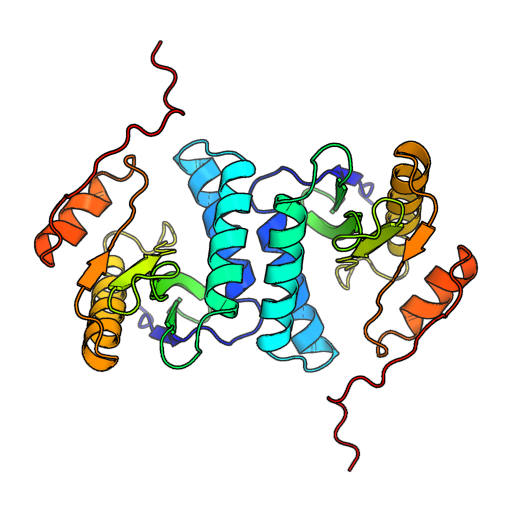148 -2.314 10.289 1 97.31 24 GLU B CA 1
ATOM 1369 C C . GLU B 1 24 ? -6.828 -1.458 11.352 1 97.31 24 GLU B C 1
ATOM 1371 O O . GLU B 1 24 ? -7.77 -1.908 12.008 1 97.31 24 GLU B O 1
ATOM 1376 N N . LEU B 1 25 ? -6.375 -0.246 11.539 1 94.25 25 LEU B N 1
ATOM 1377 C CA . LEU B 1 25 ? -6.883 0.583 12.625 1 94.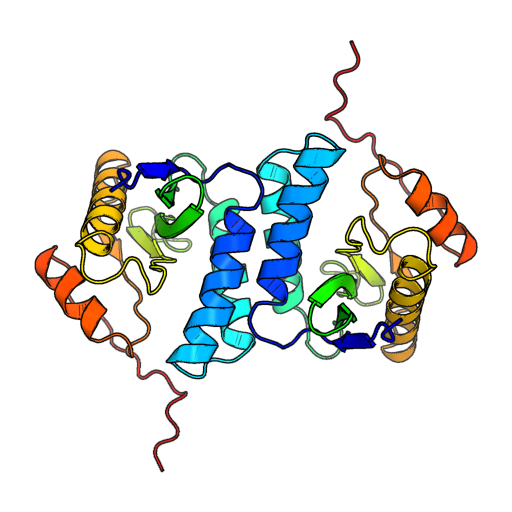25 25 LEU B CA 1
ATOM 1378 C C . LEU B 1 25 ? -8.312 1.033 12.344 1 94.25 25 LEU B C 1
ATOM 1380 O O . LEU B 1 25 ? -9.148 1.064 13.25 1 94.25 25 LEU B O 1
ATOM 1384 N N . TYR B 1 26 ? -8.609 1.395 11.062 1 92.31 26 TYR B N 1
ATOM 1385 C CA . TYR B 1 26 ? -9.961 1.838 10.727 1 92.31 26 TYR B CA 1
ATOM 1386 C C . TYR B 1 26 ? -10.945 0.68 10.797 1 92.31 26 TYR B C 1
ATOM 1388 O O . TYR B 1 26 ? -12.117 0.872 11.148 1 92.31 26 TYR B O 1
ATOM 1396 N N . ALA B 1 27 ? -10.484 -0.501 10.5 1 94.75 27 ALA B N 1
ATOM 1397 C CA . ALA B 1 27 ? -11.336 -1.677 10.688 1 94.75 27 ALA B CA 1
ATOM 1398 C C . ALA B 1 27 ? -11.578 -1.939 12.172 1 94.75 27 ALA B C 1
ATOM 1400 O O . ALA B 1 27 ? -12.727 -2.141 12.586 1 94.75 27 ALA B O 1
ATOM 1401 N N . ALA B 1 28 ? -10.57 -1.914 12.961 1 94.62 28 ALA B N 1
ATOM 1402 C CA . ALA B 1 28 ? -10.656 -2.238 14.383 1 94.62 28 ALA B CA 1
ATOM 1403 C C . ALA B 1 28 ? -11.484 -1.202 15.133 1 94.62 28 ALA B C 1
ATOM 1405 O O . ALA B 1 28 ? -12.25 -1.547 16.031 1 94.62 28 ALA B O 1
ATOM 1406 N N . GLU B 1 29 ? -11.375 0.044 14.734 1 90.38 29 GLU B N 1
ATOM 1407 C CA . GLU B 1 29 ? -11.953 1.121 15.539 1 90.38 29 GLU B CA 1
ATOM 1408 C C . GLU B 1 29 ? -13.297 1.566 14.969 1 90.38 29 GLU B C 1
ATOM 1410 O O . GLU B 1 29 ? -14.172 2.008 15.719 1 90.38 29 GLU B O 1
ATOM 1415 N N . TYR B 1 30 ? -13.453 1.401 13.586 1 88.19 30 TYR B N 1
ATOM 1416 C CA . TYR B 1 30 ? -14.648 1.989 12.984 1 88.19 30 TYR B CA 1
ATOM 1417 C C . TYR B 1 30 ? -15.422 0.954 12.172 1 88.19 30 TYR B C 1
ATOM 1419 O O . TYR B 1 30 ? -16.484 1.25 11.633 1 88.19 30 TYR B O 1
ATOM 1427 N N . GLY B 1 31 ? -14.875 -0.22 12.016 1 91.62 31 GLY B N 1
ATOM 1428 C CA . GLY B 1 31 ? -15.578 -1.301 11.344 1 91.62 31 GLY B CA 1
ATOM 1429 C C . GLY B 1 31 ? -15.516 -1.198 9.828 1 91.62 31 GLY B C 1
ATOM 1430 O O . GLY B 1 31 ? -16.328 -1.797 9.125 1 91.62 31 GLY B O 1
ATOM 1431 N N . PHE B 1 32 ? -14.562 -0.438 9.328 1 90.19 32 PHE B N 1
ATOM 1432 C CA . PHE B 1 32 ? -14.406 -0.319 7.883 1 90.19 32 PHE B CA 1
ATOM 1433 C C . PHE B 1 32 ? -13.906 -1.628 7.281 1 90.19 32 PHE B C 1
ATOM 1435 O O . PHE B 1 32 ? -13.203 -2.391 7.945 1 90.19 32 PHE B O 1
ATOM 1442 N N . ASP B 1 33 ? -14.281 -1.802 6.086 1 90.69 33 ASP B N 1
ATOM 1443 C CA . ASP B 1 33 ? -13.938 -3.076 5.465 1 90.69 33 ASP B CA 1
ATOM 1444 C C . ASP B 1 33 ? -12.797 -2.906 4.461 1 90.69 33 ASP B C 1
ATOM 1446 O O . ASP B 1 33 ? -12.148 -1.858 4.422 1 90.69 33 ASP B O 1
ATOM 1450 N N . HIS B 1 34 ? -12.617 -3.885 3.697 1 91.75 34 HIS B N 1
ATOM 1451 C CA . HIS B 1 34 ? -11.492 -3.975 2.773 1 91.75 34 HIS B CA 1
ATOM 1452 C C . HIS B 1 34 ? -11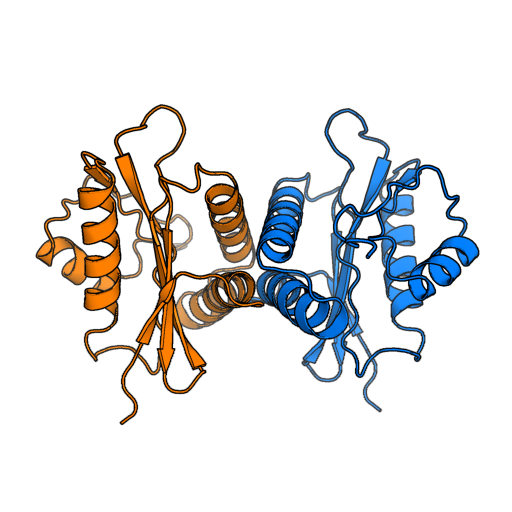.57 -2.896 1.7 1 91.75 34 HIS B C 1
ATOM 1454 O O . HIS B 1 34 ? -10.547 -2.502 1.133 1 91.75 34 HIS B O 1
ATOM 1460 N N . SER B 1 35 ? -12.766 -2.451 1.409 1 91.75 35 SER B N 1
ATOM 1461 C CA . SER B 1 35 ? -12.914 -1.429 0.38 1 91.75 35 SER B CA 1
ATOM 1462 C C . SER B 1 35 ? -12.266 -0.116 0.804 1 91.75 35 SER B C 1
ATOM 1464 O O . SER B 1 35 ? -11.773 0.64 -0.038 1 91.75 35 SER B O 1
ATOM 1466 N N . PHE B 1 36 ? -12.242 0.094 2.086 1 93.19 36 PHE B N 1
ATOM 1467 C CA . PHE B 1 36 ? -11.578 1.289 2.584 1 93.19 36 PHE B CA 1
ATOM 1468 C C . PHE B 1 36 ? -10.078 1.218 2.32 1 93.19 36 PHE B C 1
ATOM 1470 O O . PHE B 1 36 ? -9.477 2.176 1.822 1 93.19 36 PHE B O 1
ATOM 1477 N N . GLU B 1 37 ? -9.461 0.107 2.658 1 96.19 37 GLU B N 1
ATOM 1478 C CA . GLU B 1 37 ? -8.039 -0.084 2.416 1 96.19 37 GLU B CA 1
ATOM 1479 C C . GLU B 1 37 ? -7.707 0.039 0.931 1 96.19 37 GLU B C 1
ATOM 1481 O O . GLU B 1 37 ? -6.668 0.592 0.563 1 96.19 37 GLU B O 1
ATOM 1486 N N . GLN B 1 38 ? -8.602 -0.397 0.107 1 95.38 38 GLN B N 1
ATOM 1487 C CA . GLN B 1 38 ? -8.438 -0.226 -1.333 1 95.38 38 GLN B CA 1
ATOM 1488 C C . GLN B 1 38 ? -8.438 1.252 -1.715 1 95.38 38 GLN B C 1
ATOM 1490 O O . GLN B 1 38 ? -7.652 1.683 -2.559 1 95.38 38 GLN B O 1
ATOM 1495 N N . SER B 1 39 ? -9.359 1.968 -1.079 1 93.88 39 SER B N 1
ATOM 1496 C CA . SER B 1 39 ? -9.422 3.398 -1.362 1 93.88 39 SER B CA 1
ATOM 1497 C C . SER B 1 39 ? -8.133 4.102 -0.931 1 93.88 39 SER B C 1
ATOM 1499 O O . SER B 1 39 ? -7.664 5.012 -1.612 1 93.88 39 SER B O 1
ATOM 1501 N N . VAL B 1 40 ? -7.551 3.672 0.139 1 95.5 40 VAL B N 1
ATOM 1502 C CA . VAL B 1 40 ? -6.289 4.223 0.625 1 95.5 40 VAL B CA 1
ATOM 1503 C C . VAL B 1 40 ? -5.172 3.896 -0.36 1 95.5 40 VAL B C 1
ATOM 1505 O O . VAL B 1 40 ? -4.309 4.738 -0.629 1 95.5 40 VAL B O 1
ATOM 1508 N N . SER B 1 41 ? -5.172 2.695 -0.885 1 97.19 41 SER B N 1
ATOM 1509 C CA . SER B 1 41 ? -4.16 2.318 -1.867 1 97.19 41 SER B CA 1
ATOM 1510 C C . SER B 1 41 ? -4.207 3.234 -3.086 1 97.19 41 SER B C 1
ATOM 1512 O O . SER B 1 41 ? -3.166 3.582 -3.648 1 97.19 41 SER B O 1
ATOM 1514 N N . ARG B 1 42 ? -5.387 3.623 -3.49 1 94.56 42 ARG B N 1
ATOM 1515 C CA . ARG B 1 42 ? -5.531 4.539 -4.617 1 94.56 42 ARG B CA 1
ATOM 1516 C C . ARG B 1 42 ? -4.949 5.91 -4.285 1 94.56 42 ARG B C 1
ATOM 1518 O O . ARG B 1 42 ? -4.32 6.547 -5.133 1 94.56 42 ARG B O 1
ATOM 1525 N N . THR B 1 43 ? -5.207 6.309 -3.09 1 93.75 43 THR B N 1
ATOM 1526 C CA . THR B 1 43 ? -4.66 7.586 -2.646 1 93.75 43 THR B CA 1
ATOM 1527 C C . THR B 1 43 ? -3.133 7.559 -2.672 1 93.75 43 THR B C 1
ATOM 1529 O O . THR B 1 43 ? -2.498 8.492 -3.166 1 93.75 43 THR B O 1
ATOM 1532 N N . ILE B 1 44 ? -2.533 6.496 -2.221 1 96.62 44 ILE B N 1
ATOM 1533 C CA . ILE B 1 44 ? -1.082 6.348 -2.178 1 96.62 44 ILE B CA 1
ATOM 1534 C C . ILE B 1 44 ? -0.525 6.312 -3.6 1 96.62 44 ILE B C 1
ATOM 1536 O O . ILE B 1 44 ? 0.488 6.949 -3.893 1 96.62 44 ILE B O 1
ATOM 1540 N N . ALA B 1 45 ? -1.161 5.609 -4.48 1 95.19 45 ALA B N 1
ATOM 1541 C CA . ALA B 1 45 ? -0.727 5.527 -5.871 1 95.19 45 ALA B CA 1
ATOM 1542 C C . ALA B 1 45 ? -0.82 6.887 -6.559 1 95.19 45 ALA B C 1
ATOM 1544 O O . ALA B 1 45 ? 0.071 7.266 -7.32 1 95.19 45 ALA B O 1
ATOM 1545 N N . GLY B 1 46 ? -1.897 7.555 -6.348 1 92.88 46 GLY B N 1
ATOM 1546 C CA . GLY B 1 46 ? -2.059 8.891 -6.895 1 92.88 46 GLY B CA 1
ATOM 1547 C C . GLY B 1 46 ? -0.989 9.859 -6.422 1 92.88 46 GLY B C 1
ATOM 1548 O O . GLY B 1 46 ? -0.481 10.664 -7.211 1 92.88 46 GLY B O 1
ATOM 1549 N N . PHE B 1 47 ? -0.681 9.742 -5.18 1 93 47 PHE B N 1
ATOM 1550 C CA . PHE B 1 47 ? 0.396 10.547 -4.609 1 93 47 PHE B CA 1
ATOM 1551 C C . PHE B 1 47 ? 1.704 10.305 -5.355 1 93 47 PHE B C 1
ATOM 1553 O O . PHE B 1 47 ? 2.422 11.25 -5.688 1 93 47 PHE B O 1
ATOM 1560 N N . ALA B 1 48 ? 1.971 9.07 -5.637 1 90.44 48 ALA B N 1
ATOM 1561 C CA . ALA B 1 48 ? 3.225 8.688 -6.281 1 90.44 48 ALA B CA 1
ATOM 1562 C C . ALA B 1 48 ? 3.285 9.203 -7.715 1 90.44 48 ALA B C 1
ATOM 1564 O O . ALA B 1 48 ? 4.371 9.375 -8.273 1 90.44 48 ALA B O 1
ATOM 1565 N N . GLN B 1 49 ? 2.184 9.477 -8.266 1 90.62 49 GLN B N 1
ATOM 1566 C CA . GLN B 1 49 ? 2.125 9.891 -9.656 1 90.62 49 GLN B CA 1
ATOM 1567 C C . GLN B 1 49 ? 2.205 11.414 -9.781 1 90.62 49 GLN B C 1
ATOM 1569 O O . GLN B 1 49 ? 2.488 11.938 -10.859 1 90.62 49 GLN B O 1
ATOM 1574 N N . ALA B 1 50 ? 1.916 12.094 -8.734 1 91.88 50 ALA B N 1
ATOM 1575 C CA . ALA B 1 50 ? 1.905 13.547 -8.75 1 91.88 50 ALA B CA 1
ATOM 1576 C C . ALA B 1 50 ? 3.316 14.109 -8.906 1 91.88 50 ALA B C 1
ATOM 1578 O O . ALA 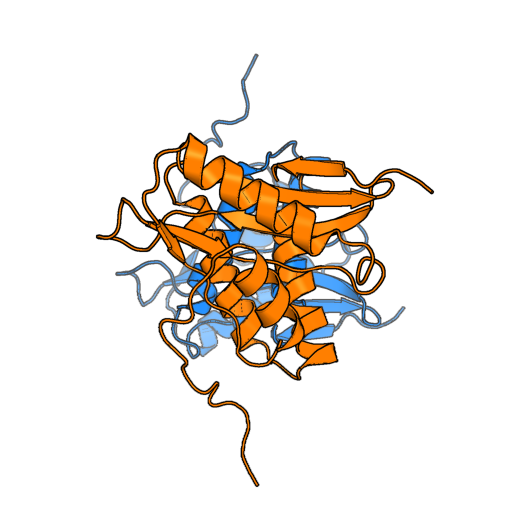B 1 50 ? 4.301 13.398 -8.68 1 91.88 50 ALA B O 1
ATOM 1579 N N . ASP B 1 51 ? 3.432 15.344 -9.336 1 92.31 51 ASP B N 1
ATOM 1580 C CA . ASP B 1 51 ? 4.703 16.047 -9.453 1 92.31 51 ASP B CA 1
ATOM 1581 C C . ASP B 1 51 ? 5.48 16 -8.141 1 92.31 51 ASP B C 1
ATOM 1583 O O . ASP B 1 51 ? 4.996 16.484 -7.109 1 92.31 51 ASP B O 1
ATOM 1587 N N . PRO B 1 52 ? 6.668 15.445 -8.203 1 92.81 52 PRO B N 1
ATOM 1588 C CA . PRO B 1 52 ? 7.449 15.297 -6.973 1 92.81 52 PRO B CA 1
ATOM 1589 C C . PRO B 1 52 ? 7.734 16.641 -6.293 1 92.81 52 PRO B C 1
ATOM 1591 O O . PRO B 1 52 ? 7.977 16.688 -5.086 1 92.81 52 PRO B O 1
ATOM 1594 N N . ALA B 1 53 ? 7.699 17.672 -7.016 1 94.31 53 ALA B N 1
ATOM 1595 C CA . ALA B 1 53 ? 7.945 19 -6.449 1 94.31 53 ALA B CA 1
ATOM 1596 C C . ALA B 1 53 ? 6.711 19.516 -5.711 1 94.31 53 ALA B C 1
ATOM 1598 O O . ALA B 1 53 ? 6.801 20.469 -4.938 1 94.31 53 ALA B O 1
ATOM 1599 N N . ARG B 1 54 ? 5.609 18.891 -5.945 1 95.06 54 ARG B N 1
ATOM 1600 C CA . ARG B 1 54 ? 4.363 19.453 -5.43 1 95.06 54 ARG B CA 1
ATOM 1601 C C . ARG B 1 54 ? 3.676 18.469 -4.484 1 95.06 54 ARG B C 1
ATOM 1603 O O . ARG B 1 54 ? 2.486 18.609 -4.191 1 95.06 54 ARG B O 1
ATOM 1610 N N . ARG B 1 55 ? 4.375 17.453 -4.105 1 95.5 55 ARG B N 1
ATOM 1611 C CA . ARG B 1 55 ? 3.84 16.484 -3.156 1 95.5 55 ARG B CA 1
ATOM 1612 C C . ARG B 1 55 ? 4.879 16.125 -2.098 1 95.5 55 ARG B C 1
ATOM 1614 O O . ARG B 1 55 ? 6.074 16.062 -2.391 1 95.5 55 ARG B O 1
ATOM 1621 N N . ARG B 1 56 ? 4.391 15.961 -0.839 1 97.25 56 ARG B N 1
ATOM 1622 C CA . ARG B 1 56 ? 5.258 15.469 0.23 1 97.25 56 ARG B CA 1
ATOM 1623 C C . ARG B 1 56 ? 4.465 14.641 1.233 1 97.25 56 ARG B C 1
ATOM 1625 O O . ARG B 1 56 ? 3.291 14.914 1.487 1 97.25 56 ARG B O 1
ATOM 1632 N N . GLY B 1 57 ? 5.016 13.602 1.654 1 97.75 57 GLY B N 1
ATOM 1633 C CA . GLY B 1 57 ? 4.492 12.789 2.74 1 97.75 57 GLY B CA 1
ATOM 1634 C C . GLY B 1 57 ? 5.477 12.617 3.883 1 97.75 57 GLY B C 1
ATOM 1635 O O . GLY B 1 57 ? 6.691 12.664 3.678 1 97.75 57 GLY B O 1
ATOM 1636 N N . TRP B 1 58 ? 4.957 12.398 5.062 1 98.38 58 TRP B N 1
ATOM 1637 C CA . TRP B 1 58 ? 5.816 12.305 6.238 1 98.38 58 TRP B CA 1
ATOM 1638 C C . TRP B 1 58 ? 5.434 11.102 7.098 1 98.38 58 TRP B C 1
ATOM 1640 O O . TRP B 1 58 ? 4.266 10.711 7.145 1 98.38 58 TRP B O 1
ATOM 1650 N N . ILE B 1 59 ? 6.402 10.562 7.766 1 98.31 59 ILE B N 1
ATOM 1651 C CA . ILE B 1 59 ? 6.27 9.562 8.82 1 98.31 59 ILE B CA 1
ATOM 1652 C C . ILE B 1 59 ? 6.754 10.141 10.148 1 98.31 59 ILE B C 1
ATOM 1654 O O . ILE B 1 59 ? 7.824 10.75 10.211 1 98.31 59 ILE B O 1
ATOM 1658 N N . ALA B 1 60 ? 5.918 10.086 11.148 1 97.88 60 ALA B N 1
ATOM 1659 C CA . ALA B 1 60 ? 6.391 10.281 12.516 1 97.88 60 ALA B CA 1
ATOM 1660 C C . ALA B 1 60 ? 6.969 8.992 13.086 1 97.88 60 ALA B C 1
ATOM 1662 O O . ALA B 1 60 ? 6.328 7.938 13.023 1 97.88 60 ALA B O 1
ATOM 1663 N N . GLU B 1 61 ? 8.125 9.086 13.594 1 96.94 61 GLU B N 1
ATOM 1664 C CA . GLU B 1 61 ? 8.844 7.918 14.086 1 96.94 61 GLU B CA 1
ATOM 1665 C C . GLU B 1 61 ? 9.32 8.125 15.523 1 96.94 61 GLU B C 1
ATOM 1667 O O . GLU B 1 61 ? 9.773 9.211 15.883 1 96.94 61 GLU B O 1
ATOM 1672 N N . LEU B 1 62 ? 9.156 7.148 16.359 1 95.5 62 LEU B N 1
ATOM 1673 C CA . LEU B 1 62 ? 9.68 7.102 17.719 1 95.5 62 LEU B CA 1
ATOM 1674 C C . LEU B 1 62 ? 10.555 5.867 17.922 1 95.5 62 LEU B C 1
ATOM 1676 O O . LEU B 1 62 ? 10.062 4.738 17.875 1 95.5 62 LEU B O 1
ATOM 1680 N N . ASP B 1 63 ? 11.812 6.055 18.109 1 92.12 63 ASP B N 1
ATOM 1681 C CA . ASP B 1 63 ? 12.773 4.98 18.344 1 92.12 63 ASP B CA 1
ATOM 1682 C C . ASP B 1 63 ? 12.711 3.936 17.234 1 92.12 63 ASP B C 1
ATOM 1684 O O . ASP B 1 63 ? 12.641 2.734 17.516 1 92.12 63 ASP B O 1
ATOM 1688 N N . GLY B 1 64 ? 12.609 4.426 16.031 1 91.5 64 GLY B N 1
ATOM 1689 C CA . GLY B 1 64 ? 12.633 3.549 14.867 1 91.5 64 GLY B CA 1
ATOM 1690 C C . GLY B 1 64 ? 11.273 2.971 14.523 1 91.5 64 GLY B C 1
ATOM 1691 O O . GLY B 1 64 ? 11.133 2.264 13.523 1 91.5 64 GLY B O 1
ATOM 1692 N N . ARG B 1 65 ? 10.281 3.301 15.328 1 95.44 65 ARG B N 1
ATOM 1693 C CA . ARG B 1 65 ? 8.93 2.807 15.102 1 95.44 65 ARG B CA 1
ATOM 1694 C C . ARG B 1 65 ? 8.055 3.873 14.445 1 95.44 65 ARG B C 1
ATOM 1696 O O . ARG B 1 65 ? 7.992 5.008 14.922 1 95.44 65 ARG B O 1
ATOM 1703 N N . ARG B 1 66 ? 7.445 3.5 13.375 1 97.94 66 ARG B N 1
ATOM 1704 C CA . ARG B 1 66 ? 6.496 4.41 12.742 1 97.94 66 ARG B CA 1
ATOM 1705 C C . ARG B 1 66 ? 5.238 4.566 13.594 1 97.94 66 ARG B C 1
ATOM 1707 O O . ARG B 1 66 ? 4.609 3.572 13.969 1 97.94 66 ARG B O 1
ATOM 1714 N N . ILE B 1 67 ? 4.844 5.836 13.883 1 97.56 67 ILE B N 1
ATOM 1715 C CA . ILE B 1 67 ? 3.732 6.004 14.812 1 97.56 67 ILE B CA 1
ATOM 1716 C C . ILE B 1 67 ? 2.738 7.016 14.242 1 97.56 67 ILE B C 1
ATOM 1718 O O . ILE B 1 67 ? 1.758 7.367 14.898 1 97.56 67 ILE B O 1
ATOM 1722 N N . GLY B 1 68 ? 2.938 7.523 13.086 1 96.62 68 GLY B N 1
ATOM 1723 C CA . GLY B 1 68 ? 2.008 8.445 12.453 1 96.62 68 GLY B CA 1
ATOM 1724 C C . GLY B 1 68 ? 2.385 8.781 11.023 1 96.62 68 GLY B C 1
ATOM 1725 O O . GLY B 1 68 ? 3.52 8.547 10.602 1 96.62 68 GLY B O 1
ATOM 1726 N N . SER B 1 69 ? 1.45 9.289 10.305 1 97.44 69 SER B N 1
ATOM 1727 C CA . SER B 1 69 ? 1.686 9.648 8.914 1 97.44 69 SER B CA 1
ATOM 1728 C C . SER B 1 69 ? 0.818 10.828 8.492 1 97.44 69 SER B C 1
ATOM 1730 O O . SER B 1 69 ? -0.174 11.148 9.156 1 97.44 69 SER B O 1
ATOM 1732 N N . ILE B 1 70 ? 1.214 11.492 7.43 1 95.31 70 ILE B N 1
ATOM 1733 C CA . ILE B 1 70 ? 0.416 12.508 6.746 1 95.31 70 ILE B CA 1
ATOM 1734 C C . ILE B 1 70 ? 0.976 12.75 5.348 1 95.31 70 ILE B C 1
ATOM 1736 O O . ILE B 1 70 ? 2.152 12.484 5.086 1 95.31 70 ILE B O 1
ATOM 1740 N N . ALA B 1 71 ? 0.146 13.195 4.453 1 96.5 71 ALA B N 1
ATOM 1741 C CA . ALA B 1 71 ? 0.592 13.508 3.096 1 96.5 71 ALA B CA 1
ATOM 1742 C C . ALA B 1 71 ? -0.085 14.766 2.568 1 96.5 71 ALA B C 1
ATOM 1744 O O . ALA B 1 71 ? -1.196 15.102 2.984 1 96.5 71 ALA B O 1
ATOM 1745 N N . CYS B 1 72 ? 0.608 15.422 1.681 1 94.44 72 CYS B N 1
ATOM 1746 C CA . CYS B 1 72 ? 0.124 16.641 1.037 1 94.44 72 CYS B CA 1
ATOM 1747 C C . CYS B 1 72 ? 0.297 16.562 -0.475 1 94.44 72 CYS B C 1
ATOM 1749 O O . CYS B 1 72 ? 1.239 17.125 -1.025 1 94.44 72 CYS B O 1
ATOM 1751 N N . PRO B 1 73 ? -0.558 15.875 -1.144 1 93.94 73 PRO B N 1
ATOM 1752 C CA . PRO B 1 73 ? -0.576 15.898 -2.609 1 93.94 73 PRO B CA 1
ATOM 1753 C C . PRO B 1 73 ? -1.337 17.094 -3.172 1 93.94 73 PRO B C 1
ATOM 1755 O O . PRO B 1 73 ? -2.094 17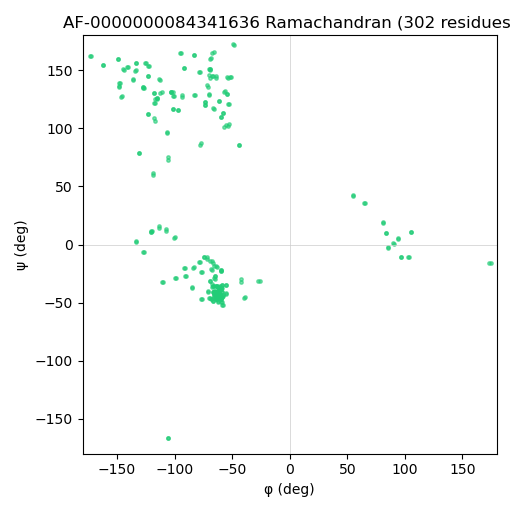.75 -2.447 1 93.94 73 PRO B O 1
ATOM 1758 N N . PRO B 1 74 ? -1.056 17.344 -4.484 1 93.19 74 PRO B N 1
ATOM 1759 C CA . PRO B 1 74 ? -1.972 18.281 -5.137 1 93.19 74 PRO B CA 1
ATOM 1760 C C . PRO B 1 74 ? -3.367 17.703 -5.344 1 93.19 74 PRO B C 1
ATOM 1762 O O . PRO B 1 74 ? -3.533 16.469 -5.359 1 93.19 74 PRO B O 1
ATOM 1765 N N . SER B 1 75 ? -4.348 18.547 -5.34 1 87.44 75 SER B N 1
ATOM 1766 C CA . SER B 1 75 ? -5.707 18.109 -5.641 1 87.44 75 SER B CA 1
ATOM 1767 C C . SER B 1 75 ? -5.828 17.641 -7.09 1 87.44 75 SER B C 1
ATOM 1769 O O . SER B 1 75 ? -4.855 17.688 -7.844 1 87.44 75 SER B O 1
ATOM 1771 N N . ASP B 1 76 ? -6.938 16.938 -7.402 1 72.88 76 ASP B N 1
ATOM 1772 C CA . ASP B 1 76 ? -7.176 16.359 -8.727 1 72.88 76 ASP B CA 1
ATOM 1773 C C . ASP B 1 76 ? -6.945 17.406 -9.82 1 72.88 76 ASP B C 1
ATOM 1775 O O . ASP B 1 76 ? -6.762 18.578 -9.531 1 72.88 76 ASP B O 1
ATOM 1779 N N . ILE B 1 77 ? -7.016 16.797 -10.883 1 60.62 77 ILE B N 1
ATOM 1780 C CA . ILE B 1 77 ? -6.762 17.547 -12.109 1 60.62 77 ILE B CA 1
ATOM 1781 C C . ILE B 1 77 ? -7.719 18.734 -12.195 1 60.62 77 ILE B C 1
ATOM 1783 O O . ILE B 1 77 ? -8.922 18.578 -11.992 1 60.62 77 ILE B O 1
ATOM 1787 N N . GLY B 1 78 ? -7.152 19.891 -12.477 1 64.5 78 GLY B N 1
ATOM 1788 C CA . GLY B 1 78 ? -7.898 21.109 -12.695 1 64.5 78 GLY B CA 1
ATOM 1789 C C . GLY B 1 78 ? -7.855 22.062 -11.508 1 64.5 78 GLY B C 1
ATOM 1790 O O . GLY B 1 78 ? -8.297 23.203 -11.602 1 64.5 78 GLY B O 1
ATOM 1791 N N . GLU B 1 79 ? -7.379 21.547 -10.492 1 75.62 79 GLU B N 1
ATOM 1792 C CA . GLU B 1 79 ? -7.227 22.391 -9.305 1 75.62 79 GLU B CA 1
ATOM 1793 C C . GLU B 1 79 ? -5.762 22.5 -8.898 1 75.62 79 GLU B C 1
ATOM 1795 O O . GLU B 1 79 ? -5.414 22.25 -7.742 1 75.62 79 GLU B O 1
ATOM 1800 N N . ASP B 1 80 ? -4.996 23.016 -9.742 1 78.06 80 ASP B N 1
ATOM 1801 C CA . ASP B 1 80 ? -3.545 23.031 -9.602 1 78.06 80 ASP B CA 1
ATOM 1802 C C . ASP B 1 80 ? -3.119 23.859 -8.391 1 78.06 80 ASP B C 1
ATOM 1804 O O . ASP B 1 80 ? -2.02 23.672 -7.867 1 78.06 80 ASP B O 1
ATOM 1808 N N . GLU B 1 81 ? -3.977 24.688 -7.91 1 89.56 81 GLU B N 1
ATOM 1809 C CA . GLU B 1 81 ? -3.578 25.594 -6.828 1 89.56 81 GLU B CA 1
ATOM 1810 C C . GLU B 1 81 ? -4.062 25.062 -5.477 1 89.56 81 GLU B C 1
ATOM 1812 O O . GLU B 1 81 ? -3.891 25.734 -4.453 1 89.56 81 GLU B O 1
ATOM 1817 N N . VAL B 1 82 ? -4.613 23.891 -5.531 1 90.56 82 VAL B N 1
ATOM 1818 C CA . VAL B 1 82 ? -5.188 23.344 -4.305 1 90.56 82 VAL B CA 1
ATOM 1819 C C . VAL B 1 82 ? -4.43 22.094 -3.889 1 90.56 82 VAL B C 1
ATOM 1821 O O . VAL B 1 82 ? -4.219 21.188 -4.703 1 90.56 82 VAL B O 1
ATOM 1824 N N . ALA B 1 83 ? -3.973 22.094 -2.691 1 93.19 83 ALA B N 1
ATOM 1825 C CA . ALA B 1 83 ? -3.4 20.891 -2.086 1 93.19 83 ALA B CA 1
ATOM 1826 C C . ALA B 1 83 ? -4.441 20.141 -1.26 1 93.19 83 ALA B C 1
ATOM 1828 O O . ALA B 1 83 ? -5.523 20.672 -0.987 1 93.19 83 ALA B O 1
ATOM 1829 N N . GLN B 1 84 ? -4.129 18.969 -0.966 1 91.81 84 GLN B N 1
ATOM 1830 C CA . GLN B 1 84 ? -4.957 18.172 -0.073 1 91.81 84 GLN B CA 1
ATOM 1831 C C . GLN B 1 84 ? -4.156 17.672 1.125 1 91.81 84 GLN B C 1
ATOM 1833 O O . GLN B 1 84 ? -2.941 17.484 1.028 1 91.81 84 GLN B O 1
ATOM 1838 N N . LEU B 1 85 ? -4.832 17.609 2.217 1 91.81 85 LEU B N 1
ATOM 1839 C CA . LEU B 1 85 ? -4.301 16.906 3.373 1 91.81 85 LEU B CA 1
ATOM 1840 C C . LEU B 1 85 ? -4.855 15.484 3.441 1 91.81 85 LEU B C 1
ATOM 1842 O O . LEU B 1 85 ? -6.066 15.289 3.596 1 91.81 85 LEU B O 1
ATOM 1846 N N . ARG B 1 86 ? -3.967 14.523 3.305 1 92.5 86 ARG B N 1
ATOM 1847 C CA . ARG B 1 86 ? -4.395 13.133 3.209 1 92.5 86 ARG B CA 1
ATOM 1848 C C . ARG B 1 86 ? -3.564 12.242 4.129 1 92.5 86 ARG B C 1
ATOM 1850 O O . ARG B 1 86 ? -2.475 12.625 4.559 1 92.5 86 ARG B O 1
ATOM 1857 N N . LEU B 1 87 ? -4.164 11.055 4.52 1 93.69 87 LEU B N 1
ATOM 1858 C CA . LEU B 1 87 ? -3.479 9.938 5.16 1 93.69 87 LEU B CA 1
ATOM 1859 C C . LEU B 1 87 ? -2.955 10.336 6.535 1 93.69 87 LEU B C 1
ATOM 1861 O O . LEU B 1 87 ? -1.821 10.008 6.891 1 93.69 87 LEU B O 1
ATOM 1865 N N . LEU B 1 88 ? -3.719 11.164 7.188 1 92.88 88 LEU B N 1
ATOM 1866 C CA . LEU B 1 88 ? -3.396 11.422 8.586 1 92.88 88 LEU B CA 1
ATOM 1867 C C . LEU B 1 88 ? -3.758 10.227 9.461 1 92.88 88 LEU B C 1
ATOM 1869 O O . LEU B 1 88 ? -4.91 9.789 9.477 1 92.88 88 LEU B O 1
ATOM 1873 N N . LEU B 1 89 ? -2.836 9.68 10.102 1 93.56 89 LEU B N 1
ATOM 1874 C CA . LEU B 1 89 ? -3.035 8.562 11.016 1 93.56 89 LEU B CA 1
ATOM 1875 C C . LEU B 1 89 ? -2.033 8.617 12.164 1 93.56 89 LEU B C 1
ATOM 1877 O O . LEU B 1 89 ? -0.849 8.883 11.945 1 93.56 89 LEU B O 1
ATOM 1881 N N . LEU B 1 90 ? -2.541 8.383 13.328 1 93.75 90 LEU B N 1
ATOM 1882 C CA . LEU B 1 90 ? -1.692 8.211 14.5 1 93.75 90 LEU B CA 1
ATOM 1883 C C . LEU B 1 90 ? -1.855 6.812 15.094 1 93.75 90 LEU B C 1
ATOM 1885 O O . LEU B 1 90 ? -2.979 6.328 15.25 1 93.75 90 LEU B O 1
ATOM 1889 N N . HIS B 1 91 ? -0.733 6.188 15.32 1 94.44 91 HIS B N 1
ATOM 1890 C CA . HIS B 1 91 ? -0.817 5 16.172 1 94.44 91 HIS B CA 1
ATOM 1891 C C . HIS B 1 91 ? -1.557 5.301 17.469 1 94.44 91 HIS B C 1
ATOM 1893 O O . HIS B 1 91 ? -1.39 6.375 18.047 1 94.44 91 HIS B O 1
ATOM 1899 N N . PRO B 1 92 ? -2.32 4.363 17.969 1 92.81 92 PRO B N 1
ATOM 1900 C CA . PRO B 1 92 ? -3.098 4.605 19.172 1 92.81 92 PRO B CA 1
ATOM 1901 C C . PRO B 1 92 ? -2.232 5.074 20.344 1 92.81 92 PRO B C 1
ATOM 1903 O O . PRO B 1 92 ? -2.635 5.965 21.094 1 92.81 92 PRO B O 1
ATOM 1906 N N . ASP B 1 93 ? -1.049 4.57 20.422 1 91.31 93 ASP B N 1
ATOM 1907 C CA . ASP B 1 93 ? -0.156 4.898 21.531 1 91.31 93 ASP B CA 1
ATOM 1908 C C . ASP B 1 93 ? 0.41 6.309 21.391 1 91.31 93 ASP B C 1
ATOM 1910 O O . ASP B 1 93 ? 1.013 6.84 22.312 1 91.31 93 ASP B O 1
ATOM 1914 N N . ALA B 1 94 ? 0.206 6.918 20.219 1 91.88 94 ALA B N 1
ATOM 1915 C CA . ALA B 1 94 ? 0.81 8.219 19.953 1 91.88 94 ALA B CA 1
ATOM 1916 C C . ALA B 1 94 ? -0.24 9.328 19.969 1 91.88 94 ALA B C 1
ATOM 1918 O O . ALA B 1 94 ? 0.047 10.469 19.609 1 91.88 94 ALA B O 1
ATOM 1919 N N . ARG B 1 95 ? -1.402 9.031 20.453 1 88.69 95 ARG B N 1
ATOM 1920 C CA . ARG B 1 95 ? -2.492 10 20.484 1 88.69 95 ARG B CA 1
ATOM 1921 C C . ARG B 1 95 ? -2.502 10.773 21.797 1 88.69 95 ARG B C 1
ATOM 1923 O O . ARG B 1 95 ? -1.926 10.328 22.781 1 88.69 95 ARG B O 1
ATOM 1930 N N . GLY B 1 96 ? -3.018 12 21.672 1 85.75 96 GLY B N 1
ATOM 1931 C CA . GLY B 1 96 ? -3.197 12.789 22.875 1 85.75 96 GLY B CA 1
ATOM 1932 C C . GLY B 1 96 ? -1.938 13.523 23.312 1 85.75 96 GLY B C 1
ATOM 1933 O O . GLY B 1 96 ? -1.893 14.109 24.391 1 85.75 96 GLY B O 1
ATOM 1934 N N . ILE B 1 97 ? -0.897 13.523 22.453 1 87.31 97 ILE B N 1
ATOM 1935 C CA . ILE B 1 97 ? 0.353 14.156 22.859 1 87.31 97 ILE B CA 1
ATOM 1936 C C . ILE B 1 97 ? 0.704 15.281 21.891 1 87.31 97 ILE B C 1
ATOM 1938 O O . ILE B 1 97 ? 1.85 15.742 21.844 1 87.31 97 ILE B O 1
ATOM 1942 N N . GLY B 1 98 ? -0.269 15.609 21.047 1 89 98 GLY B N 1
ATOM 1943 C CA . GLY B 1 98 ? -0.075 16.766 20.188 1 89 98 GLY B CA 1
ATOM 1944 C C . GLY B 1 98 ? 0.568 16.422 18.859 1 89 98 GLY B C 1
ATOM 1945 O O . GLY B 1 98 ? 0.784 17.297 18.016 1 89 98 GLY B O 1
ATOM 1946 N N . LEU B 1 99 ? 0.879 15.188 18.578 1 92.56 99 LEU B N 1
ATOM 1947 C CA . LEU B 1 99 ? 1.573 14.758 17.359 1 92.56 99 LEU B CA 1
ATOM 1948 C C . LEU B 1 99 ? 0.729 15.031 16.125 1 92.56 99 LEU B C 1
ATOM 1950 O O . LEU B 1 99 ? 1.261 15.391 15.078 1 92.56 99 LEU B O 1
ATOM 1954 N N . GLY B 1 100 ? -0.586 14.875 16.266 1 90.5 100 GLY B N 1
ATOM 1955 C CA . GLY B 1 100 ? -1.467 15.188 15.148 1 90.5 100 GLY B CA 1
ATOM 1956 C C . GLY B 1 100 ? -1.349 16.625 14.68 1 90.5 100 GLY B C 1
ATOM 1957 O O . GLY B 1 100 ? -1.26 16.891 13.477 1 90.5 100 GLY B O 1
ATOM 1958 N N . GLY B 1 101 ? -1.341 17.438 15.656 1 89.81 101 GLY B N 1
ATOM 1959 C CA . GLY B 1 101 ? -1.169 18.844 15.352 1 89.81 101 GLY B CA 1
ATOM 1960 C C . GLY B 1 101 ? 0.15 19.156 14.664 1 89.81 101 GLY B C 1
ATOM 1961 O O . GLY B 1 101 ? 0.194 19.922 13.711 1 89.81 101 GLY B O 1
ATOM 1962 N N . ARG B 1 102 ? 1.2 18.531 15.094 1 94.38 102 ARG B N 1
ATOM 1963 C CA . ARG B 1 102 ? 2.518 18.75 14.5 1 94.38 102 ARG B CA 1
ATOM 1964 C C . ARG B 1 102 ? 2.551 18.266 13.055 1 94.38 102 ARG B C 1
ATOM 1966 O O . ARG B 1 102 ? 3.162 18.906 12.195 1 94.38 102 ARG B O 1
ATOM 1973 N N . LEU B 1 103 ? 1.953 17.188 12.781 1 94.62 103 LEU B N 1
ATOM 1974 C CA . LEU B 1 103 ? 1.886 16.656 11.422 1 94.62 103 LEU B CA 1
ATOM 1975 C C . LEU B 1 103 ? 1.095 17.594 10.516 1 94.62 103 LEU B C 1
ATOM 1977 O O . LEU B 1 103 ? 1.52 17.875 9.391 1 94.62 103 LEU B O 1
ATOM 1981 N N . VAL B 1 104 ? -0.004 18.078 11.008 1 92.12 104 VAL B N 1
ATOM 1982 C CA . VAL B 1 104 ? -0.833 19 10.234 1 92.12 104 VAL B CA 1
ATOM 1983 C C . VAL B 1 104 ? -0.059 20.281 9.945 1 92.12 104 VAL B C 1
ATOM 1985 O O . VAL B 1 104 ? -0.057 20.766 8.82 1 92.12 104 VAL B O 1
ATOM 1988 N N . ASP B 1 105 ? 0.638 20.766 10.93 1 94.69 105 ASP B N 1
ATOM 1989 C CA . ASP B 1 105 ? 1.444 21.969 10.75 1 94.69 105 ASP B CA 1
ATOM 1990 C C . ASP B 1 105 ? 2.521 21.75 9.688 1 94.69 105 ASP B C 1
ATOM 1992 O O . ASP B 1 105 ? 2.809 22.641 8.898 1 94.69 105 ASP B O 1
ATOM 1996 N N . THR B 1 106 ? 3.1 20.594 9.68 1 96.12 106 THR B N 1
ATOM 1997 C CA . THR B 1 106 ? 4.113 20.25 8.695 1 96.12 106 THR B CA 1
ATOM 1998 C C . THR B 1 106 ? 3.527 20.297 7.281 1 96.12 106 THR B C 1
ATOM 2000 O O . THR B 1 106 ? 4.137 20.859 6.371 1 96.12 106 THR B O 1
ATOM 2003 N N . CYS B 1 107 ? 2.379 19.766 7.125 1 94.25 107 CYS B N 1
ATOM 2004 C CA . CYS B 1 107 ? 1.684 19.75 5.84 1 94.25 107 CYS B CA 1
ATOM 2005 C C . CYS B 1 107 ? 1.353 21.156 5.387 1 94.25 107 CYS B C 1
ATOM 2007 O O . CYS B 1 107 ? 1.562 21.516 4.223 1 94.25 107 CYS B O 1
ATOM 2009 N N . LEU B 1 108 ? 0.859 21.953 6.301 1 93.56 108 LEU B N 1
ATOM 2010 C CA . LEU B 1 108 ? 0.468 23.328 5.98 1 93.56 108 LEU B CA 1
ATOM 2011 C C . LEU B 1 108 ? 1.682 24.156 5.582 1 93.56 108 LEU B C 1
ATOM 2013 O O . LEU B 1 108 ? 1.608 24.969 4.656 1 93.56 108 LEU B O 1
ATOM 2017 N N . ALA B 1 109 ? 2.764 23.953 6.273 1 96 109 ALA B N 1
ATOM 2018 C CA . ALA B 1 109 ? 3.996 24.656 5.941 1 96 109 ALA B CA 1
ATOM 2019 C C . ALA B 1 109 ? 4.457 24.328 4.527 1 96 109 ALA B C 1
ATOM 2021 O O . ALA B 1 109 ? 4.82 25.219 3.756 1 96 109 ALA B O 1
ATOM 2022 N N . PHE B 1 110 ? 4.418 23.141 4.145 1 97.44 110 PHE B N 1
ATOM 2023 C CA . PHE B 1 110 ? 4.797 22.703 2.805 1 97.44 110 PHE B CA 1
ATOM 2024 C C . PHE B 1 110 ? 3.891 23.328 1.755 1 97.44 110 PHE B C 1
ATOM 2026 O O . PHE B 1 110 ? 4.367 23.828 0.729 1 97.44 110 PHE B O 1
ATOM 2033 N N . ALA B 1 111 ? 2.562 23.188 2.053 1 93.62 111 ALA B N 1
ATOM 2034 C CA . ALA B 1 111 ? 1.601 23.734 1.102 1 93.62 111 ALA B CA 1
ATOM 2035 C C . ALA B 1 111 ? 1.878 25.219 0.835 1 93.62 111 ALA B C 1
ATOM 2037 O O . ALA B 1 111 ? 1.863 25.656 -0.316 1 93.62 111 ALA B O 1
ATOM 2038 N N . ARG B 1 112 ? 2.186 25.984 1.867 1 93.25 112 ARG B N 1
ATOM 2039 C CA . ARG B 1 112 ? 2.488 27.406 1.751 1 93.25 112 ARG B CA 1
ATOM 2040 C C . ARG B 1 112 ? 3.777 27.625 0.965 1 93.25 112 ARG B C 1
ATOM 2042 O O . ARG B 1 112 ? 3.816 28.438 0.047 1 93.25 112 ARG B O 1
ATOM 2049 N N . GLU B 1 113 ? 4.754 26.844 1.297 1 96.19 113 GLU B N 1
ATOM 2050 C CA . GLU B 1 113 ? 6.066 27 0.685 1 96.19 113 GLU B CA 1
ATOM 2051 C C . GLU B 1 113 ? 6.035 26.641 -0.799 1 96.19 113 GLU B C 1
ATOM 2053 O O . GLU B 1 113 ? 6.777 27.219 -1.599 1 96.19 113 GLU B O 1
ATOM 2058 N N . THR B 1 114 ? 5.223 25.688 -1.137 1 95 114 THR B N 1
ATOM 2059 C CA . THR B 1 114 ? 5.133 25.203 -2.51 1 95 114 THR B CA 1
ATOM 2060 C C . THR B 1 114 ? 4.336 26.172 -3.375 1 95 114 THR B C 1
ATOM 2062 O O . THR B 1 114 ? 4.426 26.125 -4.605 1 95 114 THR B O 1
ATOM 2065 N N . GLY B 1 115 ? 3.459 27 -2.748 1 93.06 115 GLY B N 1
ATOM 2066 C CA . GLY B 1 115 ? 2.729 28 -3.496 1 93.06 115 GLY B CA 1
ATOM 2067 C C . GLY B 1 115 ? 1.27 27.641 -3.713 1 93.06 115 GLY B C 1
ATOM 2068 O O . GLY B 1 115 ? 0.599 28.234 -4.559 1 93.06 115 GLY B O 1
ATOM 2069 N N . PHE B 1 116 ? 0.786 26.625 -3.055 1 92.38 116 PHE B N 1
ATOM 2070 C CA . PHE B 1 116 ? -0.642 26.328 -3.129 1 92.38 116 PHE B CA 1
ATOM 2071 C C . PHE B 1 116 ? -1.454 27.469 -2.51 1 92.38 116 PHE B C 1
ATOM 2073 O O . PHE B 1 116 ? -1.066 28.016 -1.481 1 92.38 116 PHE B O 1
ATOM 2080 N N . ARG B 1 117 ? -2.572 27.719 -3.07 1 89.38 117 ARG B N 1
ATOM 2081 C CA . ARG B 1 117 ? -3.414 28.812 -2.59 1 89.38 117 ARG B CA 1
ATOM 2082 C C . ARG B 1 117 ? -4.395 28.328 -1.531 1 89.38 117 ARG B C 1
ATOM 2084 O O . ARG B 1 117 ? -4.812 29.094 -0.662 1 89.38 117 ARG B O 1
ATOM 2091 N N . ARG B 1 118 ? -4.715 27.047 -1.646 1 88.81 118 ARG B N 1
ATOM 2092 C CA . ARG B 1 118 ? -5.688 26.438 -0.746 1 88.81 118 ARG B CA 1
ATOM 2093 C C . ARG B 1 118 ? -5.309 24.984 -0.429 1 88.81 118 ARG B C 1
ATOM 2095 O O . ARG B 1 118 ? -4.598 24.344 -1.201 1 88.81 118 ARG B O 1
ATOM 2102 N N . ILE B 1 119 ? -5.711 24.594 0.739 1 88.81 119 ILE B N 1
ATOM 2103 C CA . ILE B 1 119 ? -5.574 23.188 1.119 1 88.81 119 ILE B CA 1
ATOM 2104 C C . ILE B 1 119 ? -6.922 22.656 1.594 1 88.81 119 ILE B C 1
ATOM 2106 O O . ILE B 1 119 ? -7.645 23.328 2.326 1 88.81 119 ILE B O 1
ATOM 2110 N N . ARG B 1 120 ? -7.223 21.469 1.081 1 86.75 120 ARG B N 1
ATOM 2111 C CA . ARG B 1 120 ? -8.492 20.828 1.407 1 86.75 120 ARG B CA 1
ATOM 2112 C C . ARG B 1 120 ? -8.281 19.578 2.244 1 86.75 120 ARG B C 1
ATOM 2114 O O . ARG B 1 120 ? -7.285 18.875 2.07 1 86.75 120 ARG B O 1
ATOM 2121 N N . LEU B 1 121 ? -9.141 19.422 3.139 1 83.19 121 LEU B N 1
ATOM 2122 C CA . LEU B 1 121 ? -9.18 18.25 3.998 1 83.19 121 LEU B CA 1
ATOM 2123 C C . LEU B 1 121 ? -10.469 17.469 3.793 1 83.19 121 LEU B C 1
ATOM 2125 O O . LEU B 1 121 ? -11.555 18.047 3.742 1 83.19 121 LEU B O 1
ATOM 2129 N N . PHE B 1 122 ? -10.352 16.156 3.406 1 69 122 PHE B N 1
ATOM 2130 C CA . PHE B 1 122 ? -11.516 15.289 3.352 1 69 122 PHE B CA 1
ATOM 2131 C C . PHE B 1 122 ? -11.5 14.289 4.504 1 69 122 PHE B C 1
ATOM 2133 O O . PHE B 1 122 ? -10.602 13.445 4.586 1 69 122 PHE B O 1
ATOM 2140 N N . THR B 1 123 ? -12.203 14.586 5.621 1 64.88 123 THR B N 1
ATOM 2141 C CA . THR B 1 123 ? -12.242 13.711 6.793 1 64.88 123 THR B CA 1
ATOM 2142 C C . THR B 1 123 ? -13.445 12.773 6.727 1 64.88 123 THR B C 1
ATOM 2144 O O . THR B 1 123 ? -14.461 13.102 6.121 1 64.88 123 THR B O 1
ATOM 2147 N N . VAL B 1 124 ? -13.164 11.477 6.895 1 56.81 124 VAL B N 1
ATOM 2148 C CA . VAL B 1 124 ? -14.312 10.609 7.133 1 56.81 124 VAL B CA 1
ATOM 2149 C C . VAL B 1 124 ? -15.047 11.062 8.398 1 56.81 124 VAL B C 1
ATOM 2151 O O . VAL B 1 124 ? -14.414 11.492 9.367 1 56.81 124 VAL B O 1
ATOM 2154 N N . ASP B 1 125 ? -16.156 11.586 8.297 1 50.97 125 ASP B N 1
ATOM 2155 C CA . ASP B 1 125 ? -17.047 12.164 9.281 1 50.97 125 ASP B CA 1
ATOM 2156 C C . ASP B 1 125 ? -16.844 11.539 10.656 1 50.97 125 ASP B C 1
ATOM 2158 O O . ASP B 1 125 ? -17.031 12.203 11.68 1 50.97 125 ASP B O 1
ATOM 2162 N N . VAL B 1 126 ? -16.484 10.352 10.719 1 47.34 126 VAL B N 1
ATOM 2163 C CA . VAL B 1 126 ? -16.609 9.727 12.039 1 47.34 126 VAL B CA 1
ATOM 2164 C C . VAL B 1 126 ? -15.539 10.297 12.969 1 47.34 126 VAL B C 1
ATOM 2166 O O . VAL B 1 126 ? -15.602 10.086 14.188 1 47.34 126 VAL B O 1
ATOM 2169 N N . LEU B 1 127 ? -14.609 11.023 12.453 1 55.59 127 LEU B N 1
ATOM 2170 C CA . LEU B 1 127 ? -13.617 11.289 13.492 1 55.59 127 LEU B CA 1
ATOM 2171 C C . LEU B 1 127 ? -13.727 12.719 13.992 1 55.59 127 LEU B C 1
ATOM 2173 O O . LEU B 1 127 ? -13.055 13.617 13.477 1 55.59 127 LEU B O 1
ATOM 2177 N N . THR B 1 128 ? -14.812 13 14.781 1 53.91 128 THR B N 1
ATOM 2178 C CA . THR B 1 128 ? -15.102 14.266 15.453 1 53.91 128 THR B CA 1
ATOM 2179 C C . THR B 1 128 ? -13.828 14.883 16.016 1 53.91 128 THR B C 1
ATOM 2181 O O . THR B 1 128 ? -13.648 16.094 15.961 1 53.91 128 THR B O 1
ATOM 2184 N N . ALA B 1 129 ? -13.086 14.047 16.641 1 56.22 129 ALA B N 1
ATOM 2185 C CA . ALA B 1 129 ? -11.883 14.562 17.297 1 56.22 129 ALA B CA 1
ATOM 2186 C C . ALA B 1 129 ? -10.953 15.227 16.281 1 56.22 129 ALA B C 1
ATOM 2188 O O . ALA B 1 129 ? -10.328 16.25 16.578 1 56.22 129 ALA B O 1
ATOM 2189 N N . ALA B 1 130 ? -11.109 14.867 15.102 1 65.38 130 ALA B N 1
ATOM 2190 C CA . ALA B 1 130 ? -10.242 15.438 14.07 1 65.38 130 ALA B CA 1
ATOM 2191 C C . ALA B 1 130 ? -10.773 16.797 13.602 1 65.38 130 ALA B C 1
ATOM 2193 O O . ALA B 1 130 ? -9.984 17.688 13.273 1 65.38 130 ALA B O 1
ATOM 2194 N N . ARG B 1 131 ? -12 16.984 13.867 1 68.81 131 ARG B N 1
ATOM 2195 C CA . ARG B 1 131 ? -12.578 18.25 13.406 1 68.81 131 ARG B CA 1
ATOM 2196 C C . ARG B 1 131 ? -12.023 19.422 14.188 1 68.81 131 ARG B C 1
ATOM 2198 O O . ARG B 1 131 ? -11.688 20.469 13.602 1 68.81 131 ARG B O 1
ATOM 2205 N N . ALA B 1 132 ? -11.969 19.312 15.461 1 71.5 132 ALA B N 1
ATOM 2206 C CA . ALA B 1 132 ? -11.477 20.391 16.297 1 71.5 132 ALA B CA 1
ATOM 2207 C C . ALA B 1 132 ? -10.031 20.75 15.945 1 71.5 132 ALA B C 1
ATOM 2209 O O . ALA B 1 132 ? -9.656 21.922 15.953 1 71.5 132 ALA B O 1
ATOM 2210 N N . LEU B 1 133 ? -9.266 19.812 15.656 1 76.31 133 LEU B N 1
ATOM 2211 C CA . LEU B 1 133 ? -7.867 19.984 15.273 1 76.31 133 LEU B CA 1
ATOM 2212 C C . LEU B 1 133 ? -7.754 20.844 14.016 1 76.31 133 LEU B C 1
ATOM 2214 O O . LEU B 1 133 ? -6.918 21.734 13.953 1 76.31 133 LEU B O 1
ATOM 2218 N N . TYR B 1 134 ? -8.68 20.688 13.125 1 79.81 134 TYR B N 1
ATOM 2219 C CA . TYR B 1 134 ? -8.602 21.375 11.844 1 79.81 134 TYR B CA 1
ATOM 2220 C C . TYR B 1 134 ? -9.18 22.781 11.953 1 79.81 134 TYR B C 1
ATOM 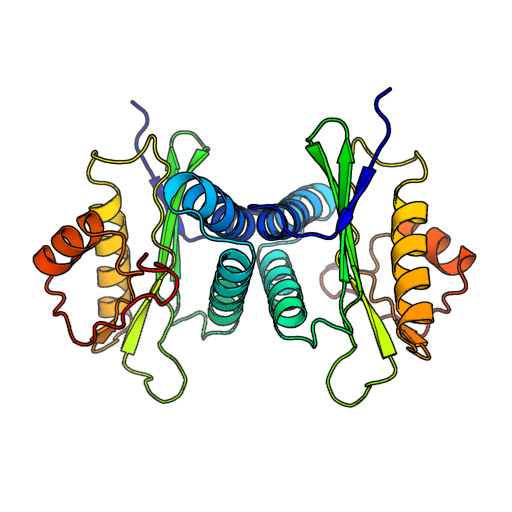2222 O O . TYR B 1 134 ? -8.641 23.719 11.359 1 79.81 134 TYR B O 1
ATOM 2230 N N . GLU B 1 135 ? -10.227 22.875 12.742 1 76.88 135 GLU B N 1
ATOM 2231 C CA . GLU B 1 135 ? -10.836 24.188 12.93 1 76.88 135 GLU B CA 1
ATOM 2232 C C . GLU B 1 135 ? -9.859 25.156 13.57 1 76.88 135 GLU B C 1
ATOM 2234 O O . GLU B 1 135 ? -9.797 26.328 13.188 1 76.88 135 GLU B O 1
ATOM 2239 N N . ARG B 1 136 ? -9.102 24.688 14.445 1 79.44 136 ARG B N 1
ATOM 2240 C CA . ARG B 1 136 ? -8.117 25.516 15.133 1 79.44 136 ARG B CA 1
ATOM 2241 C C . ARG B 1 136 ? -7.012 25.969 14.18 1 79.44 136 ARG B C 1
ATOM 2243 O O . ARG B 1 136 ? -6.312 26.953 14.445 1 79.44 136 ARG B O 1
ATOM 2250 N N . ARG B 1 137 ? -6.918 25.406 13.086 1 81.19 137 ARG B N 1
ATOM 2251 C CA . ARG B 1 137 ? -5.855 25.703 12.133 1 81.19 137 ARG B CA 1
ATOM 2252 C C . ARG B 1 137 ? -6.418 26.359 10.883 1 81.19 137 ARG B C 1
ATOM 2254 O O . ARG B 1 137 ? -5.766 26.375 9.836 1 81.19 137 ARG B O 1
ATOM 2261 N N . GLY B 1 138 ? -7.633 26.781 11.055 1 78.31 138 GLY B N 1
ATOM 2262 C CA . GLY B 1 138 ? -8.188 27.672 10.039 1 78.31 138 GLY B CA 1
ATOM 2263 C C . GLY B 1 138 ? -8.984 26.938 8.977 1 78.31 138 GLY B C 1
ATOM 2264 O O . GLY B 1 138 ? -9.406 27.547 7.988 1 78.31 138 GLY B O 1
ATOM 2265 N N . PHE B 1 139 ? -9.164 25.672 9.133 1 79.12 139 PHE B N 1
ATOM 2266 C CA . PHE B 1 139 ? -10.008 24.953 8.172 1 79.12 139 PHE B CA 1
ATOM 2267 C C . PHE B 1 139 ? -11.469 25.328 8.359 1 79.12 139 PHE B C 1
ATOM 2269 O O . PHE B 1 139 ? -11.93 25.531 9.484 1 79.12 139 PHE B O 1
ATOM 2276 N N . THR B 1 140 ? -12.07 25.547 7.211 1 76.44 140 THR B N 1
ATOM 2277 C CA . THR B 1 140 ? -13.508 25.781 7.211 1 76.44 140 THR B CA 1
ATOM 2278 C C . THR B 1 140 ? -14.25 24.625 6.566 1 76.44 140 THR B C 1
ATOM 2280 O O . THR B 1 140 ? -13.852 24.125 5.512 1 76.44 140 THR B O 1
ATOM 2283 N N . LEU B 1 141 ? -15.266 24.141 7.23 1 66.75 141 LEU B N 1
ATOM 2284 C CA . LEU B 1 141 ? -16.078 23.062 6.691 1 66.75 141 LEU B CA 1
ATOM 2285 C C . LEU B 1 141 ? -16.844 23.531 5.453 1 66.75 141 LEU B C 1
ATOM 2287 O O . LEU B 1 141 ? -17.562 24.531 5.496 1 66.75 141 LEU B O 1
ATOM 2291 N N . THR B 1 142 ? -16.516 22.891 4.363 1 71.19 142 THR B N 1
ATOM 2292 C CA . THR B 1 142 ? -17.156 23.359 3.143 1 71.19 142 THR B CA 1
ATOM 2293 C C . THR B 1 142 ? -18.156 22.312 2.635 1 71.19 142 THR B C 1
ATOM 2295 O O . THR B 1 142 ? -19.078 22.641 1.896 1 71.19 142 THR B O 1
ATOM 2298 N N . HIS B 1 143 ? -17.984 21.078 2.799 1 64.12 143 HIS B N 1
ATOM 2299 C CA . HIS B 1 143 ? -18.875 20.016 2.357 1 64.12 143 HIS B CA 1
ATOM 2300 C C . HIS B 1 143 ? -18.859 18.844 3.336 1 64.12 143 HIS B C 1
ATOM 2302 O O . HIS B 1 143 ? -17.812 18.516 3.906 1 64.12 143 HIS B O 1
ATOM 2308 N N . GLN B 1 144 ? -20.109 18.469 3.771 1 59.78 144 GLN B N 1
ATOM 2309 C CA . GLN B 1 144 ? -20.234 17.297 4.613 1 59.78 144 GLN B CA 1
ATOM 2310 C C . GLN B 1 144 ? -21.062 16.219 3.936 1 59.78 144 GLN B C 1
ATOM 2312 O O . GLN B 1 144 ? -22.141 16.5 3.396 1 59.78 144 GLN B O 1
ATOM 2317 N N . ALA B 1 145 ? -20.328 15.188 3.504 1 55.84 145 ALA B N 1
ATOM 2318 C CA . ALA B 1 145 ? -21.172 14.102 2.984 1 55.84 145 ALA B CA 1
ATOM 2319 C C . ALA B 1 145 ? -21.312 12.984 4.008 1 55.84 145 ALA B C 1
ATOM 2321 O O . ALA B 1 145 ? -20.375 12.688 4.754 1 55.84 145 ALA B O 1
ATOM 2322 N N . PRO B 1 146 ? -22.594 12.57 4.227 1 51.06 146 PRO B N 1
ATOM 2323 C CA . PRO B 1 146 ? -22.875 11.484 5.172 1 51.06 146 PRO B CA 1
ATOM 2324 C C . PRO B 1 146 ? -22.156 10.188 4.805 1 51.06 146 PRO B C 1
ATOM 2326 O O . PRO B 1 146 ? -21.922 9.922 3.623 1 51.06 146 PRO B O 1
ATOM 2329 N N . HIS B 1 147 ? -21.297 9.758 5.512 1 49.56 147 HIS B N 1
ATOM 2330 C CA . HIS B 1 147 ? -20.734 8.438 5.234 1 49.56 147 HIS B CA 1
ATOM 2331 C C . HIS B 1 147 ? -21.828 7.379 5.145 1 49.56 147 HIS B C 1
ATOM 2333 O O . HIS B 1 147 ? -22.703 7.312 6.004 1 49.56 147 HIS B O 1
ATOM 2339 N N . ALA B 1 148 ? -22.266 6.906 4.023 1 39.62 148 ALA B N 1
ATOM 2340 C CA . ALA B 1 148 ? -23.297 5.898 3.842 1 39.62 148 ALA B CA 1
ATOM 2341 C C . ALA B 1 148 ? -23.141 4.75 4.836 1 39.62 148 ALA B C 1
ATOM 2343 O O . ALA B 1 148 ? -23.938 3.811 4.848 1 39.62 148 ALA B O 1
ATOM 2344 N N . GLY B 1 149 ? -22.016 4.41 5.285 1 36.59 149 GLY B N 1
ATOM 2345 C CA . GLY B 1 149 ? -21.984 3.125 5.969 1 36.59 149 GLY B CA 1
ATOM 2346 C C . GLY B 1 149 ? -22.797 3.117 7.254 1 36.59 149 GLY B C 1
ATOM 2347 O O . GLY B 1 149 ? -22.703 2.178 8.047 1 36.59 149 GLY B O 1
ATOM 2348 N N . SER B 1 150 ? -23.141 4.215 7.859 1 33.34 150 SER B N 1
ATOM 2349 C CA . SER B 1 150 ? -23.875 3.885 9.078 1 33.34 150 SER B CA 1
ATOM 2350 C C . SER B 1 150 ? -25.312 3.48 8.766 1 33.34 150 SER B C 1
ATOM 2352 O O . SER B 1 150 ? -26.078 4.266 8.195 1 33.34 150 SER B O 1
ATOM 2354 N N . ALA B 1 151 ? -25.609 2.199 8.469 1 29.22 151 ALA B N 1
ATOM 2355 C CA . ALA B 1 151 ? -26.969 1.662 8.508 1 29.22 151 ALA B CA 1
ATOM 2356 C C . ALA B 1 151 ? -27.703 2.125 9.758 1 29.22 151 ALA B C 1
ATOM 2358 O O . ALA B 1 151 ? -27.203 1.961 10.875 1 29.22 151 ALA B O 1
ATOM 2359 N N . ARG B 1 152 ? -28.25 3.236 9.617 1 23.62 152 ARG B N 1
ATOM 2360 C CA . ARG B 1 152 ? -29.25 3.514 10.641 1 23.62 152 ARG B CA 1
ATOM 2361 C C . ARG B 1 152 ? -30.328 2.428 10.664 1 23.62 152 ARG B C 1
ATOM 2363 O O . ARG B 1 152 ? -30.891 2.09 9.633 1 23.62 152 ARG B O 1
ATOM 2370 N N . ARG B 1 153 ? -30.109 1.491 11.758 1 21.95 153 ARG B N 1
ATOM 2371 C CA . ARG B 1 153 ? -31.391 0.917 12.141 1 21.95 153 ARG B CA 1
ATOM 2372 C C . ARG B 1 153 ? -32.344 1.995 12.641 1 21.95 153 ARG B C 1
ATOM 2374 O O . ARG B 1 153 ? -31.922 2.959 13.281 1 21.95 153 ARG B O 1
#

Radius of gyration: 20.62 Å; Cα contacts (8 Å, |Δi|>4): 482; chains: 2; bounding box: 62×56×51 Å

Nearest PDB structures (foldseek):
  8a9o-assembly1_A  TM=7.059E-01  e=8.749E-08  Acinetobacter baumannii
  8a9o-assembly1_B  TM=7.283E-01  e=2.174E-07  Acinetobacter baumannii
  6bvc-assembly1_A-2  TM=6.581E-01  e=1.342E-06  Serratia marcescens
  1qsm-assembly1_D  TM=7.063E-01  e=7.800E-06  Saccharomyces cerevisiae
  4yfj-assembly1_A  TM=6.683E-01  e=3.139E-06  Pseudomonas aeruginosa